Protein AF-A0A2H9LRV3-F1 (afdb_monomer)

Foldseek 3Di:
DVPVVVVVVVVVVVVVVVCVVVVVVVVVVVVVVVVVVVVVLLVLVLVQVVVVQVVLQVQLVVAPFGKDKDKGFQAPFFPWWWDWPQFWIWTAGNVRDIDIDGHPAREAEPDDQPDPDPIRIHTADPVQNHGGIFIWMWGHPNRYIYIHGQPCDADLDQDPRNRPPDHSVVDDPVRSDDDDDPDDDDDDDPDDQDDDWDPDDPPDDDQDCAQEDDPDQLPPQTDRPRPPDGRPRDCSDACARAQPDKDQAPFCAWLSNPFIFHQHNRRDTPHDDDVRSDDQADVVDDDQPQIRRPRPNDHCPPQWDKDADDPPPPPDGDPVHIDTGGDD

Mean predicted aligned error: 18.55 Å

Secondary structure (DSSP, 8-state):
-HHHHHHHHHHHHHHHHHHHHHHHHHHHHHHHHHHHHHHHHHHHHHHHHHHHHHHHHHHHHH-TT-EEEEEEEEPTTEEEEEEETTTEEEEEETTS-EEEEE-SS-EEESS-----SSS--EEPPTTTTSSEEEEEEEEE-SSSEEEEE------SSSS-SS-SSSSSTTS-TTTSS----SS-----SSSS-----SSSTT------S---SSS--TTSS--SS-SS--GGG-GGGSSS-TTT-EEE-S--SGGGTT-EEE--TTS------HHHH-TT--SS----SSS-SS-SS-SSTTTEEEEEE-SSSSS--EEEEEEEEE--

Structure (mmCIF, N/CA/C/O backbone):
data_AF-A0A2H9LRV3-F1
#
_entry.id   AF-A0A2H9LRV3-F1
#
loop_
_atom_site.group_PDB
_atom_site.id
_atom_site.type_symbol
_atom_site.label_atom_id
_atom_site.label_alt_id
_atom_site.label_comp_id
_atom_site.label_asym_id
_atom_site.label_entity_id
_atom_site.label_seq_id
_atom_site.pdbx_PDB_ins_code
_atom_site.Cartn_x
_atom_site.Cartn_y
_atom_site.Cartn_z
_atom_site.occupancy
_atom_site.B_iso_or_equiv
_atom_site.auth_seq_id
_atom_site.auth_comp_id
_atom_site.auth_asym_id
_atom_site.auth_atom_id
_atom_site.pdbx_PDB_model_num
ATOM 1 N N . MET A 1 1 ? -49.767 31.453 75.249 1.00 56.38 1 MET A N 1
ATOM 2 C CA . MET A 1 1 ? -48.715 30.978 74.320 1.00 56.38 1 MET A CA 1
ATOM 3 C C . MET A 1 1 ? -48.778 29.482 73.903 1.00 56.38 1 MET A C 1
ATOM 5 O O . MET A 1 1 ? -47.849 29.076 73.219 1.00 56.38 1 MET A O 1
ATOM 9 N N . PRO A 1 2 ? -49.825 28.655 74.162 1.00 64.75 2 PRO A N 1
ATOM 10 C CA . PRO A 1 2 ? -49.739 27.206 73.880 1.00 64.75 2 PRO A CA 1
ATOM 11 C C . PRO A 1 2 ? -50.028 26.801 72.419 1.00 64.75 2 PRO A C 1
ATOM 13 O O . PRO A 1 2 ? -49.506 25.799 71.948 1.00 64.75 2 PRO A O 1
ATOM 16 N N . LYS A 1 3 ? -50.809 27.591 71.665 1.00 72.69 3 LYS A N 1
ATOM 17 C CA . LYS A 1 3 ? -51.262 27.201 70.313 1.00 72.69 3 LYS A CA 1
ATOM 18 C C . LYS A 1 3 ? -50.135 27.091 69.275 1.00 72.69 3 LYS A C 1
ATOM 20 O O . LYS A 1 3 ? -50.221 26.273 68.371 1.00 72.69 3 LYS A O 1
ATOM 25 N N . LYS A 1 4 ? -49.070 27.893 69.409 1.00 77.56 4 LYS A N 1
ATOM 26 C CA . LYS A 1 4 ? -47.911 27.834 68.500 1.00 77.56 4 LYS A CA 1
ATOM 27 C C . LYS A 1 4 ? -47.051 26.590 68.748 1.00 77.56 4 LYS A C 1
ATOM 29 O O . LYS A 1 4 ? -46.590 25.984 67.794 1.00 77.56 4 LYS A O 1
ATOM 34 N N . ALA A 1 5 ? -46.897 26.190 70.013 1.00 80.00 5 ALA A N 1
ATOM 35 C CA . ALA A 1 5 ? -46.150 24.990 70.383 1.00 80.00 5 ALA A CA 1
ATOM 36 C C . ALA A 1 5 ? -46.858 23.705 69.922 1.00 80.00 5 ALA A C 1
ATOM 38 O O . ALA A 1 5 ? -46.201 22.791 69.434 1.00 80.00 5 ALA A O 1
ATOM 39 N N . GLN A 1 6 ? -48.193 23.661 70.009 1.00 86.62 6 GLN A N 1
ATOM 40 C CA . GLN A 1 6 ? -48.980 22.541 69.487 1.00 86.62 6 GLN A CA 1
ATOM 41 C C . GLN A 1 6 ? -48.833 22.400 67.965 1.00 86.62 6 GLN A C 1
ATOM 43 O O . GLN A 1 6 ? -48.565 21.305 67.482 1.00 86.62 6 GLN A O 1
ATOM 48 N N . ALA A 1 7 ? -48.920 23.510 67.223 1.00 85.94 7 ALA A N 1
ATOM 49 C CA . ALA A 1 7 ? -48.722 23.490 65.776 1.00 85.94 7 ALA A CA 1
ATOM 50 C C . ALA A 1 7 ? -47.316 22.984 65.402 1.00 85.94 7 ALA A C 1
ATOM 52 O O . ALA A 1 7 ? -47.184 22.116 64.547 1.00 85.94 7 ALA A O 1
ATOM 53 N N . SER A 1 8 ? -46.260 23.455 66.079 1.00 87.62 8 SER A N 1
ATOM 54 C CA . SER A 1 8 ? -44.895 22.955 65.859 1.00 87.62 8 SER A CA 1
ATOM 55 C C . SER A 1 8 ? -44.761 21.452 66.127 1.00 87.62 8 SER A C 1
ATOM 57 O O . SER A 1 8 ? -44.087 20.764 65.365 1.00 87.62 8 SER A O 1
ATOM 59 N N . ALA A 1 9 ? -45.409 20.933 67.173 1.00 88.38 9 ALA A N 1
ATOM 60 C CA . ALA A 1 9 ? -45.383 19.506 67.486 1.00 88.38 9 ALA A CA 1
ATOM 61 C C . ALA A 1 9 ? -46.094 18.664 66.412 1.00 88.38 9 ALA A C 1
ATOM 63 O O . ALA A 1 9 ? -45.555 17.644 65.990 1.00 88.38 9 ALA A O 1
ATOM 64 N N . GLU A 1 10 ? -47.250 19.114 65.916 1.00 90.12 10 GLU A N 1
ATOM 65 C CA . GLU A 1 10 ? -47.966 18.455 64.814 1.00 90.12 10 GLU A CA 1
ATOM 66 C C . GLU A 1 10 ? -47.135 18.461 63.519 1.00 90.12 10 GLU A C 1
ATOM 68 O O . GLU A 1 10 ? -47.012 17.423 62.871 1.00 90.12 10 GLU A O 1
ATOM 73 N N . TYR A 1 11 ? -46.469 19.572 63.182 1.00 92.69 11 TYR A N 1
ATOM 74 C CA . TYR A 1 11 ? -45.567 19.635 62.023 1.00 92.69 11 TYR A CA 1
ATOM 75 C C . TYR A 1 11 ? -44.361 18.694 62.149 1.00 92.69 11 TYR A C 1
ATOM 77 O O . TYR A 1 11 ? -43.987 18.056 61.164 1.00 92.69 11 TYR A O 1
ATOM 85 N N . ILE A 1 12 ? -43.756 18.566 63.335 1.00 93.88 12 ILE A N 1
ATOM 86 C CA . ILE A 1 12 ? -42.653 17.616 63.570 1.00 93.88 12 ILE A CA 1
ATOM 87 C C . ILE A 1 12 ? -43.154 16.170 63.436 1.00 93.88 12 ILE A C 1
ATOM 89 O O . ILE A 1 12 ? -42.485 15.329 62.838 1.00 93.88 12 ILE A O 1
ATOM 93 N N . LEU A 1 13 ? -44.356 15.872 63.928 1.00 94.38 13 LEU A N 1
ATOM 94 C CA . LEU A 1 13 ? -44.931 14.527 63.855 1.00 94.38 13 LEU A CA 1
ATOM 95 C C . LEU A 1 13 ? -45.284 14.145 62.407 1.00 94.38 13 LEU A C 1
ATOM 97 O O . LEU A 1 13 ? -44.946 13.055 61.953 1.00 94.38 13 LEU A O 1
ATOM 101 N N . VAL A 1 14 ? -45.864 15.068 61.638 1.00 95.00 14 VAL A N 1
ATOM 102 C CA . VAL A 1 14 ? -46.159 14.851 60.213 1.00 95.00 14 VAL A CA 1
ATOM 103 C C . VAL A 1 14 ? -44.877 14.742 59.384 1.00 95.00 14 VAL A C 1
ATOM 105 O O . VAL A 1 14 ? -44.745 13.818 58.587 1.00 95.00 14 VAL A O 1
ATOM 108 N N . SER A 1 15 ? -43.905 15.634 59.584 1.00 93.56 15 SER A N 1
ATOM 109 C CA . SER A 1 15 ? -42.631 15.577 58.848 1.00 93.56 15 SER A CA 1
ATOM 110 C C . SER A 1 15 ? -41.816 14.327 59.180 1.00 93.56 15 SER A C 1
ATOM 112 O O . SER A 1 15 ? -41.233 13.735 58.276 1.00 93.56 15 SER A O 1
ATOM 114 N N . SER A 1 16 ? -41.821 13.871 60.436 1.00 93.69 16 SER A N 1
ATOM 115 C CA . SER A 1 16 ? -41.163 12.617 60.821 1.00 93.69 16 SER A CA 1
ATOM 116 C C . SER A 1 16 ? -41.841 11.393 60.207 1.00 93.69 16 SER A C 1
ATOM 118 O O . SER A 1 16 ? -41.135 10.527 59.702 1.00 93.69 16 SER A O 1
ATOM 120 N N . LEU A 1 17 ? -43.178 11.342 60.155 1.00 95.94 17 LEU A N 1
ATOM 121 C CA . LEU A 1 17 ? -43.909 10.273 59.464 1.00 95.94 17 LEU A CA 1
ATOM 122 C C . LEU A 1 17 ? -43.589 10.249 57.962 1.00 95.94 17 LEU A C 1
ATOM 124 O O . LEU A 1 17 ? -43.358 9.182 57.398 1.00 95.94 17 LEU A O 1
ATOM 128 N N . ILE A 1 18 ? -43.524 11.423 57.329 1.00 96.62 18 ILE A N 1
ATOM 129 C CA . ILE A 1 18 ? -43.132 11.560 55.921 1.00 96.62 18 ILE A CA 1
ATOM 130 C C . ILE A 1 18 ? -41.701 11.045 55.716 1.00 96.62 18 ILE A C 1
ATOM 132 O O . ILE A 1 18 ? -41.467 10.236 54.822 1.00 96.62 18 ILE A O 1
ATOM 136 N N . LEU A 1 19 ? -40.750 11.448 56.563 1.00 95.88 19 LEU A N 1
ATOM 137 C CA . LEU A 1 19 ? -39.355 11.008 56.468 1.00 95.88 19 LEU A CA 1
ATOM 138 C C . LEU A 1 19 ? -39.216 9.486 56.654 1.00 95.88 19 LEU A C 1
ATOM 140 O O . LEU A 1 19 ? -38.434 8.848 55.951 1.00 95.88 19 LEU A O 1
ATOM 144 N N . LEU A 1 20 ? -40.010 8.904 57.559 1.00 96.44 20 LEU A N 1
ATOM 145 C CA . LEU A 1 20 ? -40.037 7.466 57.844 1.00 96.44 20 LEU A CA 1
ATOM 146 C C . LEU A 1 20 ? -40.512 6.652 56.633 1.00 96.44 20 LEU A C 1
ATOM 148 O O . LEU A 1 20 ? -40.081 5.518 56.462 1.00 96.44 20 LEU A O 1
ATOM 152 N N . ILE A 1 21 ? -41.350 7.231 55.769 1.00 96.31 21 ILE A N 1
ATOM 153 C CA . ILE A 1 21 ? -41.795 6.602 54.518 1.00 96.31 21 ILE A CA 1
ATOM 154 C C . ILE A 1 21 ? -40.794 6.862 53.385 1.00 96.31 21 ILE A C 1
ATOM 156 O O . ILE A 1 21 ? -40.479 5.942 52.627 1.00 96.31 21 ILE A O 1
ATOM 160 N N . ILE A 1 22 ? -40.275 8.090 53.278 1.00 97.00 22 ILE A N 1
ATOM 161 C CA . ILE A 1 22 ? -39.405 8.525 52.175 1.00 97.00 22 ILE A CA 1
ATOM 162 C C . ILE A 1 22 ? -38.045 7.823 52.211 1.00 97.00 22 ILE A C 1
ATOM 164 O O . ILE A 1 22 ? -37.573 7.363 51.175 1.00 97.00 22 ILE A O 1
ATOM 168 N N . LEU A 1 23 ? -37.402 7.708 53.377 1.00 96.00 23 LEU A N 1
ATOM 169 C CA . LEU A 1 23 ? -36.058 7.122 53.450 1.00 96.00 23 LEU A CA 1
ATOM 170 C C . LEU A 1 23 ? -36.029 5.647 52.990 1.00 96.00 23 LEU A C 1
ATOM 172 O O . LEU A 1 23 ? -35.193 5.321 52.144 1.00 96.00 23 LEU A O 1
ATOM 176 N N . PRO A 1 24 ? -36.946 4.762 53.438 1.00 96.44 24 PRO A N 1
ATOM 177 C CA . PRO A 1 24 ? -37.026 3.397 52.921 1.00 96.44 24 PRO A CA 1
ATOM 178 C C . PRO A 1 24 ? -37.393 3.321 51.440 1.00 96.44 24 PRO A C 1
ATOM 180 O O . PRO A 1 24 ? -36.844 2.482 50.733 1.00 96.44 24 PRO A O 1
ATOM 183 N N . THR A 1 25 ? -38.293 4.180 50.945 1.00 96.06 25 THR A N 1
ATOM 184 C CA . THR A 1 25 ? -38.648 4.166 49.514 1.00 96.06 25 THR A CA 1
ATOM 185 C C . THR A 1 25 ? -37.480 4.598 48.637 1.00 96.06 25 THR A C 1
ATOM 187 O O . THR A 1 25 ? -37.232 3.939 47.633 1.00 96.06 25 THR A O 1
ATOM 190 N N . ILE A 1 26 ? -36.716 5.623 49.031 1.00 95.88 26 ILE A N 1
ATOM 191 C CA . ILE A 1 26 ? -35.481 6.014 48.332 1.00 95.88 26 ILE A CA 1
ATOM 192 C C . ILE A 1 26 ? -34.467 4.867 48.349 1.00 95.88 26 ILE A C 1
ATOM 194 O O . ILE A 1 26 ? -33.876 4.570 47.315 1.00 95.88 26 ILE A O 1
ATOM 198 N N . TYR A 1 27 ? -34.288 4.190 49.488 1.00 95.81 27 TYR A N 1
ATOM 199 C CA . TYR A 1 27 ? -33.372 3.052 49.591 1.00 95.81 27 TYR A CA 1
ATOM 200 C C . TYR A 1 27 ? -33.777 1.886 48.675 1.00 95.81 27 TYR A C 1
ATOM 202 O O . TYR A 1 27 ? -32.943 1.361 47.938 1.00 95.81 27 TYR A O 1
ATOM 210 N N . ILE A 1 28 ? -35.060 1.505 48.683 1.00 94.94 28 ILE A N 1
ATOM 211 C CA . ILE A 1 28 ? -35.592 0.449 47.811 1.00 94.94 28 ILE A CA 1
ATOM 212 C C . ILE A 1 28 ? -35.434 0.853 46.345 1.00 94.94 28 ILE A C 1
ATOM 214 O O . ILE A 1 28 ? -34.931 0.062 45.554 1.00 94.94 28 ILE A O 1
ATOM 218 N N . PHE A 1 29 ? -35.815 2.080 45.987 1.00 94.44 29 PHE A N 1
ATOM 219 C CA . PHE A 1 29 ? -35.672 2.597 44.628 1.00 94.44 29 PHE A CA 1
ATOM 220 C C . PHE A 1 29 ? -34.214 2.558 44.159 1.00 94.44 29 PHE A C 1
ATOM 222 O O . PHE A 1 29 ? -33.938 2.055 43.075 1.00 94.44 29 PHE A O 1
ATOM 229 N N . TYR A 1 30 ? -33.277 3.005 44.997 1.00 93.81 30 TYR A N 1
ATOM 230 C CA . TYR A 1 30 ? -31.846 2.960 44.701 1.00 93.81 30 TYR A CA 1
ATOM 231 C C . TYR A 1 30 ? -31.344 1.521 44.500 1.00 93.81 30 TYR A C 1
ATOM 233 O O . TYR A 1 30 ? -30.642 1.236 43.532 1.00 93.81 30 TYR A O 1
ATOM 241 N N . SER A 1 31 ? -31.754 0.587 45.363 1.00 90.12 31 SER A N 1
ATOM 242 C CA . SER A 1 31 ? -31.381 -0.827 45.240 1.00 90.12 31 SER A CA 1
ATOM 243 C C . SER A 1 31 ? -31.942 -1.475 43.970 1.00 90.12 31 SER A C 1
ATOM 245 O O . SER A 1 31 ? -31.209 -2.186 43.283 1.00 90.12 31 SER A O 1
ATOM 247 N N . TYR A 1 32 ? -33.210 -1.217 43.638 1.00 90.12 32 TYR A N 1
ATOM 248 C CA . TYR A 1 32 ? -33.827 -1.714 42.407 1.00 90.12 32 TYR A CA 1
ATOM 249 C C . TYR A 1 32 ? -33.190 -1.098 41.161 1.00 90.12 32 TYR A C 1
ATOM 251 O O . TYR A 1 32 ? -32.930 -1.822 40.205 1.00 90.12 32 TYR A O 1
ATOM 259 N N . SER A 1 33 ? -32.895 0.205 41.180 1.00 88.94 33 SER A N 1
ATOM 260 C CA . SER A 1 33 ? -32.242 0.893 40.063 1.00 88.94 33 SER A CA 1
ATOM 261 C C . SER A 1 33 ? -30.869 0.293 39.773 1.00 88.94 33 SER A C 1
ATOM 263 O O . SER A 1 33 ? -30.587 -0.036 38.628 1.00 88.94 33 SER A O 1
ATOM 265 N N . ASN A 1 34 ? -30.040 0.084 40.800 1.00 83.81 34 ASN A N 1
ATOM 266 C CA . ASN A 1 34 ? -28.703 -0.484 40.610 1.00 83.81 34 ASN A CA 1
ATOM 267 C C . ASN A 1 34 ? -28.753 -1.929 40.107 1.00 83.81 34 ASN A C 1
ATOM 269 O O . ASN A 1 34 ? -28.003 -2.285 39.203 1.00 83.81 34 ASN A O 1
ATOM 273 N N . LYS A 1 35 ? -29.659 -2.753 40.653 1.00 84.38 35 LYS A N 1
ATOM 274 C CA . LYS A 1 35 ? -29.839 -4.132 40.184 1.00 84.38 35 LYS A CA 1
ATOM 275 C C . LYS A 1 35 ? -30.313 -4.178 38.729 1.00 84.38 35 LYS A C 1
ATOM 277 O O . LYS A 1 35 ? -29.833 -5.000 37.959 1.00 84.38 35 LYS A O 1
ATOM 282 N N . SER A 1 36 ? -31.216 -3.277 38.348 1.00 84.94 36 SER A N 1
ATOM 283 C CA . SER A 1 36 ? -31.680 -3.178 36.966 1.00 84.94 36 SER A CA 1
ATOM 284 C C . SER A 1 36 ? -30.551 -2.787 36.015 1.00 84.94 36 SER A C 1
ATOM 286 O O . SER A 1 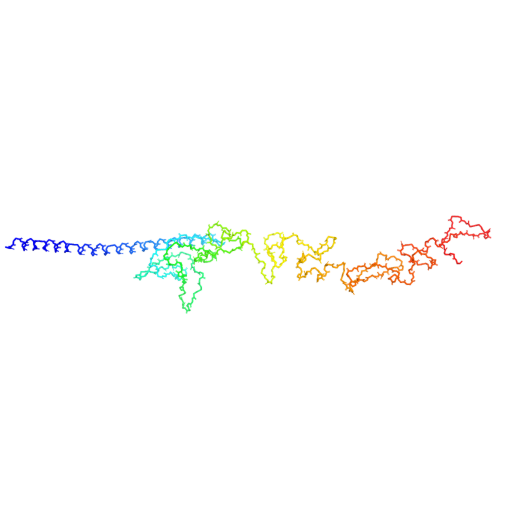36 ? -30.468 -3.351 34.929 1.00 84.94 36 SER A O 1
ATOM 288 N N . SER A 1 37 ? -29.682 -1.849 36.401 1.00 85.69 37 SER A N 1
ATOM 289 C CA . SER A 1 37 ? -28.532 -1.461 35.576 1.00 85.69 37 SER A CA 1
ATOM 290 C C . SER A 1 37 ? -27.548 -2.616 35.378 1.00 85.69 37 SER A C 1
ATOM 292 O O . SER A 1 37 ? -27.038 -2.789 34.275 1.00 85.69 37 SER A O 1
ATOM 294 N N . GLU A 1 38 ? -27.323 -3.432 36.412 1.00 87.00 38 GLU A N 1
ATOM 295 C CA . GLU A 1 38 ? -26.480 -4.630 36.328 1.00 87.00 38 GLU A CA 1
ATOM 296 C C . GLU A 1 38 ? -27.019 -5.641 35.310 1.00 87.00 38 GLU A C 1
ATOM 298 O O . GLU A 1 38 ? -26.303 -6.076 34.412 1.00 87.00 38 GLU A O 1
ATOM 303 N N . GLU A 1 39 ? -28.307 -5.976 35.413 1.00 88.38 39 GLU A N 1
ATOM 304 C CA . GLU A 1 39 ? -28.954 -6.933 34.509 1.00 88.38 39 GLU A CA 1
ATOM 305 C C . GLU A 1 39 ? -28.949 -6.431 33.054 1.00 88.38 39 GLU A C 1
ATOM 307 O O . GLU A 1 39 ? -28.722 -7.212 32.127 1.00 88.38 39 GLU A O 1
ATOM 312 N N . ILE A 1 40 ? -29.133 -5.122 32.840 1.00 88.50 40 ILE A N 1
ATOM 313 C CA . ILE A 1 40 ? -29.041 -4.503 31.510 1.00 88.50 40 ILE A CA 1
ATOM 314 C C . ILE A 1 40 ? -27.623 -4.627 30.955 1.00 88.50 40 ILE A C 1
ATOM 316 O O . ILE A 1 40 ? -27.463 -5.048 29.808 1.00 88.50 40 ILE A O 1
ATOM 320 N N . ARG A 1 41 ? -26.602 -4.311 31.759 1.00 90.69 41 ARG A N 1
ATOM 321 C CA . ARG A 1 41 ? -25.202 -4.437 31.344 1.00 90.69 41 ARG A CA 1
ATOM 322 C C . ARG A 1 41 ? -24.876 -5.875 30.959 1.00 90.69 41 ARG A C 1
ATOM 324 O O . ARG A 1 41 ? -24.345 -6.101 29.878 1.00 90.69 41 ARG A O 1
ATOM 331 N N . GLN A 1 42 ? -25.240 -6.849 31.790 1.00 92.69 42 GLN A N 1
ATOM 332 C CA . GLN A 1 42 ? -25.003 -8.262 31.484 1.00 92.69 42 GLN A CA 1
ATOM 333 C C . GLN A 1 42 ? -25.707 -8.693 30.195 1.00 92.69 42 GLN A C 1
ATOM 335 O O . GLN A 1 42 ? -25.106 -9.375 29.370 1.00 92.69 42 GLN A O 1
ATOM 340 N N . SER A 1 43 ? -26.946 -8.245 29.967 1.00 93.00 43 SER A N 1
ATOM 341 C CA . SER A 1 43 ? -27.659 -8.522 28.716 1.00 93.00 43 SER A CA 1
ATOM 342 C C . SER A 1 43 ? -26.977 -7.896 27.498 1.00 93.00 43 SER A C 1
ATOM 344 O O . SER A 1 43 ? -26.964 -8.518 26.436 1.00 93.00 43 SER A O 1
ATOM 346 N N . GLN A 1 44 ? -26.441 -6.680 27.622 1.00 94.31 44 GLN A N 1
ATOM 347 C CA . GLN A 1 44 ? -25.716 -6.003 26.545 1.00 94.31 44 GLN A CA 1
ATOM 348 C C . GLN A 1 44 ? -24.401 -6.717 26.230 1.00 94.31 44 GLN A C 1
ATOM 350 O O . GLN A 1 44 ? -24.146 -7.017 25.068 1.00 94.31 44 GLN A O 1
ATOM 355 N N . VAL A 1 45 ? -23.616 -7.061 27.254 1.00 95.19 45 VAL A N 1
ATOM 356 C CA . VAL A 1 45 ? -22.360 -7.808 27.091 1.00 95.19 45 VAL A CA 1
ATOM 357 C C . VAL A 1 45 ? -22.616 -9.183 26.484 1.00 95.19 45 VAL A C 1
ATOM 359 O O . VAL A 1 45 ? -21.938 -9.572 25.539 1.00 95.19 45 VAL A O 1
ATOM 362 N N . ASN A 1 46 ? -23.634 -9.900 26.967 1.00 95.31 46 ASN A N 1
ATOM 363 C CA . ASN A 1 46 ? -23.998 -11.201 26.416 1.00 95.31 46 ASN A CA 1
ATOM 364 C C . ASN A 1 46 ? -24.412 -11.098 24.943 1.00 95.31 46 ASN A C 1
ATOM 366 O O . ASN A 1 46 ? -24.056 -11.968 24.155 1.00 95.31 46 ASN A O 1
ATOM 370 N N . LYS A 1 47 ? -25.138 -10.038 24.561 1.00 95.69 47 LYS A N 1
ATOM 371 C CA . LYS A 1 47 ? -25.486 -9.787 23.160 1.00 95.69 47 LYS A CA 1
ATOM 372 C C . LYS A 1 47 ? -24.233 -9.559 22.313 1.00 95.69 47 LYS A C 1
ATOM 374 O O . LYS A 1 47 ? -24.035 -10.301 21.364 1.00 95.69 47 LYS A O 1
ATOM 379 N N . VAL A 1 48 ? -23.378 -8.605 22.695 1.00 95.56 48 VAL A N 1
ATOM 380 C CA . VAL A 1 48 ? -22.128 -8.298 21.972 1.00 95.56 48 VAL A CA 1
ATOM 381 C C . VAL A 1 48 ? -21.280 -9.553 21.799 1.00 95.56 48 VAL A C 1
ATOM 383 O O . VAL A 1 48 ? -20.828 -9.858 20.703 1.00 95.56 48 VAL A O 1
ATOM 386 N N . GLY A 1 49 ? -21.099 -10.320 22.869 1.00 95.81 49 GLY A N 1
ATOM 387 C CA . GLY A 1 49 ? -20.313 -11.537 22.800 1.00 95.81 49 GLY A CA 1
ATOM 388 C C . GLY A 1 49 ? -20.954 -12.651 21.962 1.00 95.81 49 GLY A C 1
ATOM 389 O O . GLY A 1 49 ? -20.227 -13.399 21.314 1.00 95.81 49 GLY A O 1
ATOM 390 N N . THR A 1 50 ? -22.288 -12.748 21.927 1.00 96.50 50 THR A N 1
ATOM 391 C CA . THR A 1 50 ? -22.991 -13.677 21.022 1.00 96.50 50 THR A CA 1
ATOM 392 C C . THR A 1 50 ? -22.785 -13.262 19.567 1.00 96.50 50 THR A C 1
ATOM 394 O O . THR A 1 50 ? -22.408 -14.102 18.758 1.00 96.50 50 THR A O 1
ATOM 397 N N . ASP A 1 51 ? -22.934 -11.971 19.259 1.00 96.88 51 ASP A N 1
ATOM 398 C CA . ASP A 1 51 ? -22.744 -11.430 17.909 1.00 96.88 51 ASP A CA 1
ATOM 399 C C . ASP A 1 51 ? -21.305 -11.694 17.402 1.00 96.88 51 ASP A C 1
ATOM 401 O O . ASP A 1 51 ? -21.117 -12.096 16.255 1.00 96.88 51 ASP A O 1
ATOM 405 N N . ILE A 1 52 ? -20.289 -11.559 18.269 1.00 95.62 52 ILE A N 1
ATOM 406 C CA . ILE A 1 52 ? -18.885 -11.885 17.943 1.00 95.62 52 ILE A CA 1
ATOM 407 C C . ILE A 1 52 ? -18.711 -13.374 17.622 1.00 95.62 52 ILE A C 1
ATOM 409 O O . ILE A 1 52 ? -18.062 -13.718 16.635 1.00 95.62 52 ILE A O 1
ATOM 413 N N . VAL A 1 53 ? -19.251 -14.268 18.458 1.00 96.69 53 VAL A N 1
ATOM 414 C CA . VAL A 1 53 ? -19.118 -15.721 18.253 1.00 96.69 53 VAL A CA 1
ATOM 415 C C . VAL A 1 53 ? -19.843 -16.158 16.982 1.00 96.69 53 VAL A C 1
ATOM 417 O O . VAL A 1 53 ? -19.273 -16.908 16.191 1.00 96.69 53 VAL A O 1
ATOM 420 N N . ASP A 1 54 ? -21.055 -15.657 16.748 1.00 96.81 54 ASP A N 1
ATOM 421 C CA . ASP A 1 54 ? -21.836 -15.974 15.552 1.00 96.81 54 ASP A CA 1
ATOM 422 C C . ASP A 1 54 ? -21.115 -15.509 14.277 1.00 96.81 54 ASP A C 1
ATOM 424 O O . ASP A 1 54 ? -21.012 -16.269 13.309 1.00 96.81 54 ASP A O 1
ATOM 428 N N . ALA A 1 55 ? -20.546 -14.299 14.288 1.00 95.88 55 ALA A N 1
ATOM 429 C CA . ALA A 1 55 ? -19.760 -13.782 13.172 1.00 95.88 55 ALA A CA 1
ATOM 430 C C . ALA A 1 55 ? -18.467 -14.588 12.951 1.00 95.88 55 ALA A C 1
ATOM 432 O O . ALA A 1 55 ? -18.141 -14.916 11.810 1.00 95.88 55 ALA A O 1
ATOM 433 N N . ALA A 1 56 ? -17.765 -14.987 14.017 1.00 95.69 56 ALA A N 1
ATOM 434 C CA . ALA A 1 56 ? -16.585 -15.847 13.915 1.00 95.69 56 ALA A CA 1
ATOM 435 C C . ALA A 1 56 ? -16.914 -17.198 13.274 1.00 95.69 56 ALA A C 1
ATOM 437 O O . ALA A 1 56 ? -16.225 -17.644 12.357 1.00 95.69 56 ALA A O 1
ATOM 438 N N . GLU A 1 57 ? -17.998 -17.839 13.699 1.00 96.00 57 GLU A N 1
ATOM 439 C CA . GLU A 1 57 ? -18.444 -19.094 13.101 1.00 96.00 57 GLU A CA 1
ATOM 440 C C . GLU A 1 57 ? -18.844 -18.914 11.635 1.00 96.00 57 GLU A C 1
ATOM 442 O O . GLU A 1 57 ? -18.477 -19.737 10.796 1.00 96.00 57 GLU A O 1
ATOM 447 N N . GLN A 1 58 ? -19.551 -17.835 11.301 1.00 95.88 58 GLN A N 1
ATOM 448 C CA . GLN A 1 58 ? -19.929 -17.534 9.923 1.00 95.88 58 GLN A CA 1
ATOM 449 C C . GLN A 1 58 ? -18.698 -17.366 9.023 1.00 95.88 58 GLN A C 1
ATOM 451 O O . GLN A 1 58 ? -18.610 -18.028 7.988 1.00 95.88 58 GLN A O 1
ATOM 456 N N . VAL A 1 59 ? -17.741 -16.527 9.425 1.00 94.69 59 VAL A N 1
ATOM 457 C CA . VAL A 1 59 ? -16.508 -16.268 8.666 1.00 94.69 59 VAL A CA 1
ATOM 458 C C . VAL A 1 59 ? -15.652 -17.526 8.526 1.00 94.69 59 VAL A C 1
ATOM 460 O O . VAL A 1 59 ? -15.112 -17.781 7.450 1.00 94.69 59 VAL A O 1
ATOM 463 N N . TYR A 1 60 ? -15.602 -18.375 9.555 1.00 95.75 60 TYR A N 1
ATOM 464 C CA . TYR A 1 60 ? -14.932 -19.673 9.475 1.00 95.75 60 TYR A CA 1
ATOM 465 C C . TYR A 1 60 ? -15.498 -20.551 8.351 1.00 95.75 60 TYR A C 1
ATOM 467 O O . TYR A 1 60 ? -14.741 -21.077 7.535 1.00 95.75 60 TYR A O 1
ATOM 475 N N . TYR A 1 61 ? -16.827 -20.692 8.270 1.00 95.25 61 TYR A N 1
ATOM 476 C CA . TYR A 1 61 ? -17.468 -21.540 7.257 1.00 95.25 61 TYR A CA 1
ATOM 477 C C . TYR A 1 61 ? -17.408 -20.969 5.836 1.00 95.25 61 TYR A C 1
ATOM 479 O O . TYR A 1 61 ? -17.556 -21.736 4.883 1.00 95.25 61 TYR A O 1
ATOM 487 N N . LEU A 1 62 ? -17.187 -19.661 5.677 1.00 94.69 62 LEU A N 1
ATOM 488 C CA . LEU A 1 62 ? -16.910 -19.060 4.369 1.00 94.69 62 LEU A CA 1
ATOM 489 C C . LEU A 1 62 ? -15.513 -19.445 3.839 1.00 94.69 62 LEU A C 1
ATOM 491 O O . LEU A 1 62 ? -15.319 -19.484 2.625 1.00 94.69 62 LEU A O 1
ATOM 495 N N . GLY A 1 63 ? -14.581 -19.814 4.727 1.00 89.69 63 GLY A N 1
ATOM 496 C CA . GLY A 1 63 ? -13.227 -20.264 4.387 1.00 89.69 63 GLY A CA 1
ATOM 497 C C . GLY A 1 63 ? -12.238 -19.119 4.148 1.00 89.69 63 GLY A C 1
ATOM 498 O O . GLY A 1 63 ? -12.628 -17.965 4.013 1.00 89.69 63 GLY A O 1
ATOM 499 N N . GLU A 1 64 ? -10.940 -19.417 4.116 1.00 89.62 64 GLU A N 1
ATOM 500 C CA . GLU A 1 64 ? -9.898 -18.426 3.798 1.00 89.62 64 GLU A CA 1
ATOM 501 C C . GLU A 1 64 ? -10.052 -17.934 2.341 1.00 89.62 64 GLU A C 1
ATOM 503 O O . GLU A 1 64 ? -10.272 -18.772 1.457 1.00 89.62 64 GLU A O 1
ATOM 508 N N . PRO A 1 65 ? -9.957 -16.617 2.050 1.00 81.38 65 PRO A N 1
ATOM 509 C CA . PRO A 1 65 ? -9.498 -15.497 2.892 1.00 81.38 65 PRO A CA 1
ATOM 510 C C . PRO A 1 65 ? -10.633 -14.648 3.506 1.00 81.38 65 PRO A C 1
ATOM 512 O O . PRO A 1 65 ? -10.538 -13.425 3.567 1.00 81.38 65 PRO A O 1
ATOM 515 N N . SER A 1 66 ? -11.750 -15.259 3.908 1.00 88.88 66 SER A N 1
ATOM 516 C CA . SER A 1 66 ? -12.923 -14.501 4.366 1.00 88.88 66 SER A CA 1
ATOM 517 C C . SER A 1 66 ? -12.642 -13.689 5.629 1.00 88.88 66 SER A C 1
ATOM 519 O O . SER A 1 66 ? -12.062 -14.190 6.596 1.00 88.88 66 SER A O 1
ATOM 521 N N . LYS A 1 67 ? -13.140 -12.454 5.639 1.00 89.38 67 LYS A N 1
ATOM 522 C CA . LYS A 1 67 ? -13.052 -11.501 6.745 1.00 89.38 67 LYS A CA 1
ATOM 523 C C . LYS A 1 67 ? -14.356 -10.706 6.848 1.00 89.38 67 LYS A C 1
ATOM 525 O O . LYS A 1 67 ? -15.056 -10.550 5.852 1.00 89.38 67 LYS A O 1
ATOM 530 N N . THR A 1 68 ? -14.695 -10.243 8.047 1.00 90.06 68 THR A N 1
ATOM 531 C CA . THR A 1 68 ? -15.802 -9.308 8.294 1.00 90.06 68 THR A CA 1
ATOM 532 C C . THR A 1 68 ? -15.463 -8.369 9.447 1.00 90.06 68 THR A C 1
ATOM 534 O O . THR A 1 68 ? -14.657 -8.714 10.318 1.00 90.06 68 THR A O 1
ATOM 537 N N . THR A 1 69 ? -16.148 -7.230 9.490 1.00 89.38 69 THR A N 1
ATOM 538 C CA . THR A 1 69 ? -16.145 -6.301 10.625 1.00 89.38 69 THR A CA 1
ATOM 539 C C . THR A 1 69 ? -17.501 -6.337 11.329 1.00 89.38 69 THR A C 1
ATOM 541 O O . THR A 1 69 ? -18.5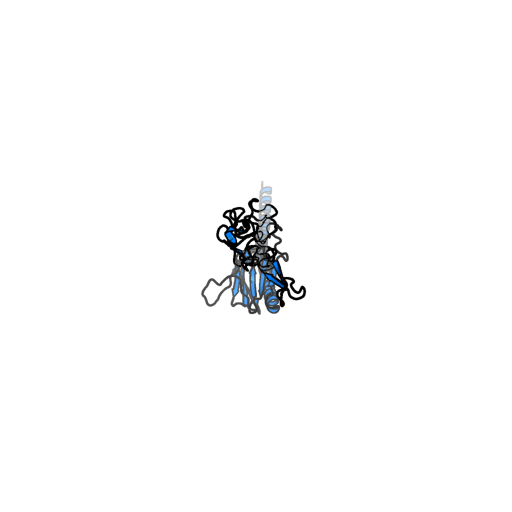38 -6.546 10.695 1.00 89.38 69 THR A O 1
ATOM 544 N N . LEU A 1 70 ? -17.491 -6.219 12.657 1.00 90.75 70 LEU A N 1
ATOM 545 C CA . LEU A 1 70 ? -18.677 -6.158 13.505 1.00 90.75 70 LEU A CA 1
ATOM 546 C C . LEU A 1 70 ? -18.669 -4.873 14.334 1.00 90.75 70 LEU A C 1
ATOM 548 O O . LEU A 1 70 ? -17.786 -4.666 15.170 1.00 90.75 70 LEU A O 1
ATOM 552 N N . ASP A 1 71 ? -19.731 -4.090 14.176 1.00 90.62 71 ASP A N 1
ATOM 553 C CA . ASP A 1 71 ? -19.967 -2.883 14.958 1.00 90.62 71 ASP A CA 1
ATOM 554 C C . ASP A 1 71 ? -20.702 -3.227 16.251 1.00 90.62 71 ASP A C 1
ATOM 556 O O . ASP A 1 71 ? -21.853 -3.680 16.248 1.00 90.62 71 ASP A O 1
ATOM 560 N N . ALA A 1 72 ? -20.056 -2.977 17.385 1.00 90.94 72 ALA A N 1
ATOM 561 C CA . ALA A 1 72 ? -20.622 -3.256 18.695 1.00 90.94 72 ALA A CA 1
ATOM 562 C C . ALA A 1 72 ? -20.489 -2.055 19.631 1.00 90.94 72 ALA A C 1
ATOM 564 O O . ALA A 1 72 ? -19.423 -1.464 19.787 1.00 90.94 72 ALA A O 1
ATOM 565 N N . ILE A 1 73 ? -21.580 -1.710 20.320 1.00 91.94 73 ILE A N 1
ATOM 566 C CA . ILE A 1 73 ? -21.533 -0.734 21.412 1.00 91.94 73 ILE A CA 1
ATOM 567 C C . ILE A 1 73 ? -21.145 -1.481 22.685 1.00 91.94 73 ILE A C 1
ATOM 569 O O . ILE A 1 73 ? -21.967 -2.178 23.284 1.00 91.94 73 ILE A O 1
ATOM 573 N N . MET A 1 74 ? -19.894 -1.317 23.103 1.00 93.56 74 MET A N 1
ATOM 574 C CA . MET A 1 74 ? -19.378 -1.875 24.343 1.00 93.56 74 MET A CA 1
ATOM 575 C C . MET A 1 74 ? -19.965 -1.099 25.536 1.00 93.56 74 MET A C 1
ATOM 577 O O . MET A 1 74 ? -19.803 0.129 25.608 1.00 93.56 74 MET A O 1
ATOM 581 N N . PRO A 1 75 ? -20.669 -1.766 26.467 1.00 92.56 75 PRO A N 1
ATOM 582 C CA . PRO A 1 75 ? -21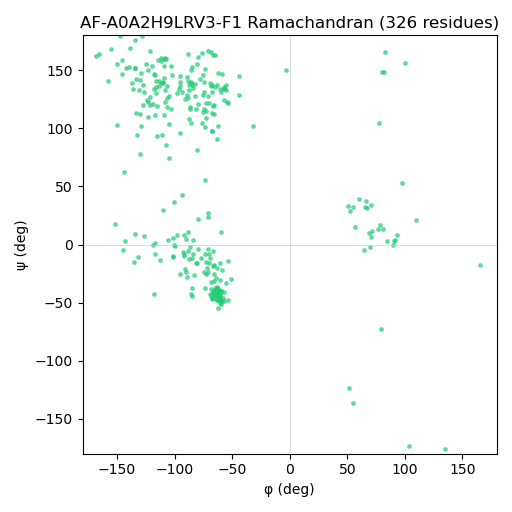.205 -1.108 27.651 1.00 92.56 75 PRO A CA 1
ATOM 583 C C . PRO A 1 75 ? -20.088 -0.728 28.630 1.00 92.56 75 PRO A C 1
ATOM 585 O O . PRO A 1 75 ? -18.944 -1.170 28.518 1.00 92.56 75 PRO A O 1
ATOM 588 N N . ASP A 1 76 ? -20.415 0.111 29.611 1.00 91.31 76 ASP A N 1
ATOM 589 C CA . ASP A 1 76 ? -19.508 0.363 30.725 1.00 91.31 76 ASP A CA 1
ATOM 590 C C . ASP A 1 76 ? -19.345 -0.893 31.590 1.00 91.31 76 ASP A C 1
ATOM 592 O O . ASP A 1 76 ? -20.132 -1.829 31.521 1.00 91.31 76 ASP A O 1
ATOM 596 N N . GLY A 1 77 ? -18.308 -0.932 32.425 1.00 89.94 77 GLY A N 1
ATOM 597 C CA . GLY A 1 77 ? -18.159 -1.996 33.418 1.00 89.94 77 GLY A CA 1
ATOM 598 C C . GLY A 1 77 ? -17.501 -3.292 32.934 1.00 89.94 77 GLY A C 1
ATOM 599 O O . GLY A 1 77 ? -17.391 -4.206 33.747 1.00 89.94 77 GLY A O 1
ATOM 600 N N . VAL A 1 78 ? -17.043 -3.377 31.680 1.00 93.69 78 VAL A N 1
ATOM 601 C CA . VAL A 1 78 ? -16.186 -4.479 31.206 1.00 93.69 78 VAL A CA 1
ATOM 602 C C . VAL A 1 78 ? -14.741 -4.228 31.658 1.00 93.69 78 VAL A C 1
ATOM 604 O O . VAL A 1 78 ? -14.148 -3.196 31.346 1.00 93.69 78 VAL A O 1
ATOM 607 N N . GLU A 1 79 ? -14.185 -5.158 32.430 1.00 91.44 79 GLU A N 1
ATOM 608 C CA . GLU A 1 79 ? -12.830 -5.089 32.989 1.00 91.44 79 GLU A CA 1
ATOM 609 C C . GLU A 1 79 ? -11.779 -5.595 31.996 1.00 91.44 79 GLU A C 1
ATOM 611 O O . GLU A 1 79 ? -10.717 -4.986 31.848 1.00 91.44 79 GLU A O 1
ATOM 616 N N . LYS A 1 80 ? -12.070 -6.727 31.346 1.00 90.25 80 LYS A N 1
ATOM 617 C CA . LYS A 1 80 ? -11.226 -7.383 30.340 1.00 90.25 80 LYS A CA 1
ATOM 618 C C . LYS A 1 80 ? -12.023 -8.432 29.562 1.00 90.25 80 LYS A C 1
ATOM 620 O O . LYS A 1 80 ? -13.085 -8.876 30.005 1.00 90.25 80 LYS A O 1
ATOM 625 N N . ILE A 1 81 ? -11.477 -8.847 28.425 1.00 91.19 81 ILE A N 1
ATOM 626 C CA . ILE A 1 81 ? -12.000 -9.932 27.590 1.00 91.19 81 ILE A CA 1
ATOM 627 C C . ILE A 1 81 ? -10.848 -10.908 27.344 1.00 91.19 81 ILE A C 1
ATOM 629 O O . ILE A 1 81 ? -9.722 -10.473 27.091 1.00 91.19 81 ILE A O 1
ATOM 633 N N . GLU A 1 82 ? -11.123 -12.206 27.427 1.00 89.62 82 GLU A N 1
ATOM 634 C CA . GLU A 1 82 ? -10.142 -13.269 27.189 1.00 89.62 82 GLU A CA 1
ATOM 635 C C . GLU A 1 82 ? -10.736 -14.366 26.301 1.00 89.62 82 GLU A C 1
ATOM 637 O O . GLU A 1 82 ? -11.941 -14.609 26.339 1.00 89.62 82 GLU A O 1
ATOM 642 N N . ILE A 1 83 ? -9.893 -15.069 25.540 1.00 89.94 83 ILE A N 1
ATOM 643 C CA . ILE A 1 83 ? -10.265 -16.351 24.921 1.00 89.94 83 ILE A CA 1
ATOM 644 C C . ILE A 1 83 ? -9.564 -17.483 25.664 1.00 89.94 83 ILE A C 1
ATOM 646 O O . ILE A 1 83 ? -8.340 -17.485 25.814 1.00 89.94 83 ILE A O 1
ATOM 650 N N . TRP A 1 84 ? -10.344 -18.457 26.118 1.00 87.38 84 TRP A N 1
ATOM 651 C CA . TRP A 1 84 ? -9.893 -19.649 26.821 1.00 87.38 84 TRP A CA 1
ATOM 652 C C . TRP A 1 84 ? -9.988 -20.872 25.907 1.00 87.38 84 TRP A C 1
ATOM 654 O O . TRP A 1 84 ? -10.982 -21.075 25.207 1.00 87.38 84 TRP A O 1
ATOM 664 N N . GLN A 1 85 ? -8.946 -21.711 25.926 1.00 85.38 85 GLN A N 1
ATOM 665 C CA . GLN A 1 85 ? -8.900 -22.998 25.207 1.00 85.38 85 GLN A CA 1
ATOM 666 C C . GLN A 1 85 ? -9.246 -22.902 23.708 1.00 85.38 85 GLN A C 1
ATOM 668 O O . GLN A 1 85 ? -9.767 -23.853 23.131 1.00 85.38 85 GLN A O 1
ATOM 673 N N . ASN A 1 86 ? -8.982 -21.750 23.087 1.00 87.44 86 ASN A N 1
ATOM 674 C CA . ASN A 1 86 ? -9.298 -21.437 21.690 1.00 87.44 86 ASN A CA 1
ATOM 675 C C . ASN A 1 86 ? -10.786 -21.579 21.324 1.00 87.44 86 ASN A C 1
ATOM 677 O O . ASN A 1 86 ? -11.106 -21.672 20.145 1.00 87.44 86 ASN A O 1
ATOM 681 N N . GLN A 1 87 ? -11.707 -21.658 22.288 1.00 90.38 87 GLN A N 1
ATOM 682 C CA . GLN A 1 87 ? -13.122 -21.950 22.012 1.00 90.38 87 GLN A CA 1
ATOM 683 C C . GLN A 1 87 ? -14.098 -21.218 22.931 1.00 90.38 87 GLN A C 1
ATOM 685 O O . GLN A 1 87 ? -15.304 -21.331 22.736 1.00 90.38 87 GLN A O 1
ATOM 690 N N . GLU A 1 88 ? -13.629 -20.486 23.936 1.00 92.62 88 GLU A N 1
ATOM 691 C CA . GLU A 1 88 ? -14.505 -19.817 24.894 1.00 92.62 88 GLU A CA 1
ATOM 692 C C . GLU A 1 88 ? -14.108 -18.348 25.036 1.00 92.62 88 GLU A C 1
ATOM 694 O O . GLU A 1 88 ? -13.027 -18.041 25.524 1.00 92.62 88 GLU A O 1
ATOM 699 N N . LEU A 1 89 ? -14.974 -17.443 24.584 1.00 93.69 89 LEU A N 1
ATOM 700 C CA . LEU A 1 89 ? -14.829 -16.000 24.740 1.00 93.69 89 LEU A CA 1
ATOM 701 C C . LEU A 1 89 ? -15.429 -15.591 26.088 1.00 93.69 89 LEU A C 1
ATOM 703 O O . LEU A 1 89 ? -16.620 -15.789 26.321 1.00 93.69 89 LEU A O 1
ATOM 707 N N . VAL A 1 90 ? -14.621 -15.031 26.981 1.00 93.50 90 VAL A N 1
ATOM 708 C CA . VAL A 1 90 ? -15.024 -14.703 28.352 1.00 93.50 90 VAL A CA 1
ATOM 709 C C . VAL A 1 90 ? -14.914 -13.206 28.589 1.00 93.50 90 VAL A C 1
ATOM 711 O O . VAL A 1 90 ? -13.830 -12.628 28.509 1.00 93.50 90 VAL A O 1
ATOM 714 N N . PHE A 1 91 ? -16.037 -12.584 28.943 1.00 95.00 91 PHE A N 1
ATOM 715 C CA . PHE A 1 91 ? -16.072 -11.202 29.417 1.00 95.00 91 PHE A CA 1
ATOM 716 C C . PHE A 1 91 ? -16.005 -11.173 30.941 1.00 95.00 91 PHE A C 1
ATOM 718 O O . PHE A 1 91 ? -16.782 -11.857 31.611 1.00 95.00 91 PHE A O 1
ATOM 725 N N . PHE A 1 92 ? -15.117 -10.344 31.483 1.00 93.12 92 PHE A N 1
ATOM 726 C CA . PHE A 1 92 ? -15.009 -10.071 32.912 1.00 93.12 92 PHE A CA 1
ATOM 727 C C . PHE A 1 92 ? -15.587 -8.696 33.191 1.00 93.12 92 PHE A C 1
ATOM 729 O O . PHE A 1 92 ? -15.204 -7.719 32.547 1.00 93.12 92 PHE A O 1
ATOM 736 N N . LEU A 1 93 ? -16.506 -8.617 34.144 1.00 93.94 93 LEU A N 1
ATOM 737 C CA . LEU A 1 93 ? -17.120 -7.367 34.567 1.00 93.94 93 LEU A CA 1
ATOM 738 C C . LEU A 1 93 ? -16.520 -6.893 35.893 1.00 93.94 93 LEU A C 1
ATOM 740 O O . LEU A 1 93 ? -16.098 -7.697 36.721 1.00 93.94 93 LEU A O 1
ATOM 744 N N . ASN A 1 94 ? -16.547 -5.580 36.125 1.00 91.06 94 ASN A N 1
ATOM 745 C CA . ASN A 1 94 ? -15.994 -4.940 37.327 1.00 91.06 94 ASN A CA 1
ATOM 746 C C . ASN A 1 94 ? -16.646 -5.403 38.648 1.00 91.06 94 ASN A C 1
ATOM 748 O O . ASN A 1 94 ? -16.120 -5.129 39.727 1.00 91.06 94 ASN A O 1
ATOM 752 N N . ASP A 1 95 ? -17.811 -6.052 38.591 1.00 88.12 95 ASP A N 1
ATOM 753 C CA . ASP A 1 95 ? -18.502 -6.642 39.742 1.00 88.12 95 ASP A CA 1
ATOM 754 C C . ASP A 1 95 ? -18.032 -8.080 40.058 1.00 88.12 95 ASP A C 1
ATOM 756 O O . ASP A 1 95 ? -18.483 -8.677 41.037 1.00 88.12 95 ASP A O 1
ATOM 760 N N . GLY A 1 96 ? -17.115 -8.628 39.251 1.00 89.06 96 GLY A N 1
ATOM 761 C CA . GLY A 1 96 ? -16.606 -9.996 39.334 1.00 89.06 96 GLY A CA 1
ATOM 762 C C . GLY A 1 96 ? -17.405 -11.022 38.524 1.00 89.06 96 GLY A C 1
ATOM 763 O O . GLY A 1 96 ? -17.045 -12.203 38.532 1.00 89.06 96 GLY A O 1
ATOM 764 N N . THR A 1 97 ? -18.469 -10.610 37.829 1.00 92.06 97 THR A N 1
ATOM 765 C CA . THR A 1 97 ? -19.254 -11.492 36.959 1.00 92.06 97 THR A CA 1
ATOM 766 C C . THR A 1 97 ? -18.439 -11.900 35.729 1.00 92.06 97 THR A C 1
ATOM 768 O O . THR A 1 97 ? -17.734 -11.087 35.131 1.00 92.06 97 THR A O 1
ATOM 771 N N . GLN A 1 98 ? -18.553 -13.173 35.339 1.00 94.56 98 GLN A N 1
ATOM 772 C CA . GLN A 1 98 ? -17.940 -13.730 34.131 1.00 94.56 98 GLN A CA 1
ATOM 773 C C . GLN A 1 98 ? -19.035 -14.195 33.174 1.00 94.56 98 GLN A C 1
ATOM 775 O O . GLN A 1 98 ? -19.938 -14.927 33.585 1.00 94.56 98 GLN A O 1
ATOM 780 N N . ILE A 1 99 ? -18.947 -13.785 31.911 1.00 94.62 99 ILE A N 1
ATOM 781 C CA . ILE A 1 99 ? -19.882 -14.177 30.850 1.00 94.62 99 ILE A CA 1
ATOM 782 C C . ILE A 1 99 ? -19.099 -15.003 29.821 1.00 94.62 99 ILE A C 1
ATOM 784 O O . ILE A 1 99 ? -18.456 -14.417 28.948 1.00 94.62 99 ILE A O 1
ATOM 788 N N . PRO A 1 100 ? -19.089 -16.344 29.953 1.00 95.00 100 PRO A N 1
ATOM 789 C CA . PRO A 1 100 ? -18.449 -17.234 28.996 1.00 95.00 100 PRO A CA 1
ATOM 790 C C . PRO A 1 100 ? -19.376 -17.539 27.816 1.00 95.00 100 PRO A C 1
ATOM 792 O O . PRO A 1 100 ? -20.548 -17.880 27.990 1.00 95.00 100 PRO A O 1
ATOM 795 N N . LEU A 1 101 ? -18.830 -17.462 26.609 1.00 96.38 101 LEU A N 1
ATOM 796 C CA . LEU A 1 101 ? -19.516 -17.727 25.351 1.00 96.38 101 LEU A CA 1
ATOM 797 C C . LEU A 1 101 ? -18.714 -18.747 24.557 1.00 96.38 101 LEU A C 1
ATOM 799 O O . LEU A 1 101 ? -17.551 -18.529 24.221 1.00 96.38 101 LEU A O 1
ATOM 803 N N . LYS A 1 102 ? -19.340 -19.883 24.268 1.00 95.94 102 LYS A N 1
ATOM 804 C CA . LYS A 1 102 ? -18.676 -20.999 23.605 1.00 95.94 102 LYS A CA 1
ATOM 805 C C . LYS A 1 102 ? -18.821 -20.903 22.089 1.00 95.94 102 LYS A C 1
ATOM 807 O O . LYS A 1 102 ? -19.937 -20.910 21.584 1.00 95.94 102 LYS A O 1
ATOM 812 N N . SER A 1 103 ? -17.691 -20.924 21.399 1.00 95.25 103 SER A N 1
ATOM 813 C CA . SER A 1 103 ? -17.571 -21.058 19.951 1.00 95.25 103 SER A CA 1
ATOM 814 C C . SER A 1 103 ? -17.483 -22.530 19.535 1.00 95.25 103 SER A C 1
ATOM 816 O O . SER A 1 103 ? -16.885 -23.365 20.224 1.00 95.25 103 SER A O 1
ATOM 818 N N . ARG A 1 104 ? -18.077 -22.870 18.387 1.00 94.19 104 ARG A N 1
ATOM 819 C CA . ARG A 1 104 ? -17.931 -24.176 17.717 1.00 94.19 104 ARG A CA 1
ATOM 820 C C . ARG A 1 104 ? -16.646 -24.284 16.900 1.00 94.19 104 ARG A C 1
ATOM 822 O O . ARG A 1 104 ? -16.267 -25.394 16.532 1.00 94.19 104 ARG A O 1
ATOM 829 N N . VAL A 1 105 ? -16.007 -23.154 16.612 1.00 94.25 105 VAL A N 1
ATOM 830 C CA . VAL A 1 105 ? -14.782 -23.053 15.813 1.00 94.25 105 VAL A CA 1
ATOM 831 C C . VAL A 1 105 ? -13.628 -22.562 16.678 1.00 94.25 105 VAL A C 1
ATOM 833 O O . VAL A 1 105 ? -13.844 -21.950 17.728 1.00 94.25 105 VAL A O 1
ATOM 836 N N . ASN A 1 106 ? -12.398 -22.831 16.243 1.00 92.25 106 ASN A N 1
ATOM 837 C CA . ASN A 1 106 ? -11.225 -22.336 16.950 1.00 92.25 106 ASN A CA 1
ATOM 838 C C . ASN A 1 106 ? -11.120 -20.817 16.765 1.00 92.25 106 ASN A C 1
ATOM 840 O O . ASN A 1 106 ? -11.035 -20.344 15.635 1.00 92.25 106 ASN A O 1
ATOM 844 N N . ILE A 1 107 ? -11.114 -20.073 17.865 1.00 92.12 107 ILE A N 1
ATOM 845 C CA . ILE A 1 107 ? -10.982 -18.615 17.914 1.00 92.12 107 ILE A CA 1
ATOM 846 C C . ILE A 1 107 ? -9.699 -18.222 18.651 1.00 92.12 107 ILE A C 1
ATOM 848 O O . ILE A 1 107 ? -9.284 -18.888 19.600 1.00 92.12 107 ILE A O 1
ATOM 852 N N . THR A 1 108 ? -9.070 -17.135 18.217 1.00 90.06 108 THR A N 1
ATOM 853 C CA . THR A 1 108 ? -7.862 -16.553 18.821 1.00 90.06 108 THR A CA 1
ATOM 854 C C . THR A 1 108 ? -7.861 -15.026 18.661 1.00 90.06 108 THR A C 1
ATOM 856 O O . THR A 1 108 ? -8.790 -14.472 18.077 1.00 90.06 108 THR A O 1
ATOM 859 N N . THR A 1 109 ? -6.842 -14.328 19.172 1.00 86.12 109 THR A N 1
ATOM 860 C CA . THR A 1 109 ? -6.655 -12.877 18.972 1.00 86.12 109 THR A CA 1
ATOM 861 C C . THR A 1 109 ? -5.314 -12.540 18.309 1.00 86.12 109 THR A C 1
ATOM 863 O O . THR A 1 109 ? -4.418 -13.378 18.246 1.00 86.12 109 THR A O 1
ATOM 866 N N . ASN A 1 110 ? -5.180 -11.295 17.837 1.00 71.69 110 ASN A N 1
ATOM 867 C CA . ASN A 1 110 ? -3.976 -10.730 17.206 1.00 71.69 110 ASN A CA 1
ATOM 868 C C . ASN A 1 110 ? -2.803 -10.502 18.185 1.00 71.69 110 ASN A C 1
ATOM 870 O O . ASN A 1 110 ? -1.710 -10.139 17.759 1.00 71.69 110 ASN A O 1
ATOM 874 N N . GLN A 1 111 ? -3.012 -10.657 19.496 1.00 68.00 111 GLN A N 1
ATOM 875 C CA . GLN A 1 111 ? -1.944 -10.564 20.495 1.00 68.00 111 GLN A CA 1
ATOM 876 C C . GLN A 1 111 ? -1.370 -11.933 20.856 1.00 68.00 111 GLN A C 1
ATOM 878 O O . GLN A 1 111 ? -2.104 -12.884 21.127 1.00 68.00 111 GLN A O 1
ATOM 883 N N . GLU A 1 112 ? -0.039 -11.999 20.939 1.00 54.47 112 GLU A N 1
ATOM 884 C CA . GLU A 1 112 ? 0.671 -13.171 21.445 1.00 54.47 112 GLU A CA 1
ATOM 885 C C . GLU A 1 112 ? 0.411 -13.374 22.944 1.00 54.47 112 GLU A C 1
ATOM 887 O O . GLU A 1 112 ? 0.439 -12.434 23.744 1.00 54.47 112 GLU A O 1
ATOM 892 N N . CYS A 1 113 ? 0.187 -14.627 23.342 1.00 56.72 113 CYS A N 1
ATOM 893 C CA . CYS A 1 113 ? 0.070 -14.991 24.747 1.00 56.72 113 CYS A CA 1
ATOM 894 C C . CYS A 1 113 ? 1.401 -14.779 25.472 1.00 56.72 113 CYS A C 1
ATOM 896 O O . CYS A 1 113 ? 2.373 -15.500 25.262 1.00 56.72 113 CYS A O 1
ATOM 898 N N . THR A 1 114 ? 1.425 -13.802 26.373 1.00 50.25 114 THR A N 1
ATOM 899 C CA . THR A 1 114 ? 2.616 -13.404 27.132 1.00 50.25 114 THR A CA 1
ATOM 900 C C . THR A 1 114 ? 2.932 -14.310 28.327 1.00 50.25 114 THR A C 1
ATOM 902 O O . THR A 1 114 ? 3.976 -14.135 28.956 1.00 50.25 114 THR A O 1
ATOM 905 N N . GLU A 1 115 ? 2.093 -15.304 28.639 1.00 51.50 115 GLU A N 1
ATOM 906 C CA . GLU A 1 115 ? 2.288 -16.187 29.794 1.00 51.50 115 GLU A CA 1
ATOM 907 C C . GLU A 1 115 ? 2.534 -17.650 29.392 1.00 51.50 115 GLU A C 1
ATOM 909 O O . GLU A 1 115 ? 1.685 -18.321 28.810 1.00 51.50 115 GLU A O 1
ATOM 914 N N . GLN A 1 116 ? 3.710 -18.168 29.770 1.00 45.25 116 GLN A N 1
ATOM 915 C CA . GLN A 1 116 ? 4.147 -19.561 29.602 1.00 45.25 116 GLN A CA 1
ATOM 916 C C . GLN A 1 116 ? 3.447 -20.521 30.584 1.00 45.25 116 GLN A C 1
ATOM 918 O O . GLN A 1 116 ? 4.097 -21.244 31.342 1.00 45.25 116 GLN A O 1
ATOM 923 N N . THR A 1 117 ? 2.119 -20.546 30.601 1.00 44.00 117 THR A N 1
ATOM 924 C CA . THR A 1 117 ? 1.366 -21.629 31.247 1.00 44.00 117 THR A CA 1
ATOM 925 C C . THR A 1 117 ? 0.498 -22.337 30.211 1.00 44.00 117 THR A C 1
ATOM 927 O O . THR A 1 117 ? 0.120 -21.747 29.204 1.00 44.00 117 THR A O 1
ATOM 930 N N . GLU A 1 118 ? 0.173 -23.615 30.440 1.00 42.75 118 GLU A N 1
ATOM 931 C CA . GLU A 1 118 ? -0.654 -24.481 29.567 1.00 42.75 118 GLU A CA 1
ATOM 932 C C . GLU A 1 118 ? -2.097 -23.960 29.323 1.00 42.75 118 GLU A C 1
ATOM 934 O O . GLU A 1 118 ? -2.951 -24.674 28.800 1.00 42.75 118 GLU A O 1
ATOM 939 N N . ARG A 1 119 ? -2.388 -22.714 29.713 1.00 46.31 119 ARG A N 1
ATOM 940 C CA . ARG A 1 119 ? -3.620 -21.963 29.482 1.00 46.31 119 ARG A CA 1
ATOM 941 C C . ARG A 1 119 ? -3.258 -20.588 28.927 1.00 46.31 119 ARG A C 1
ATOM 943 O O . ARG A 1 119 ? -3.249 -19.594 29.641 1.00 46.31 119 ARG A O 1
ATOM 950 N N . CYS A 1 120 ? -2.937 -20.544 27.645 1.00 49.22 120 CYS A N 1
ATOM 951 C CA . CYS A 1 120 ? -2.809 -19.295 26.909 1.00 49.22 120 CYS A CA 1
ATOM 952 C C . CYS A 1 120 ? -4.174 -18.583 26.900 1.00 49.22 120 CYS A C 1
ATOM 954 O O . CYS A 1 120 ? -5.093 -19.010 26.205 1.00 49.22 120 CYS A O 1
ATOM 956 N N . HIS A 1 121 ? -4.335 -17.563 27.749 1.00 59.22 121 HIS A N 1
ATOM 957 C CA . HIS A 1 121 ? -5.476 -16.654 27.704 1.00 59.22 121 HIS A CA 1
ATOM 958 C C . HIS A 1 121 ? -5.110 -15.540 26.727 1.00 59.22 121 HIS A C 1
ATOM 960 O O . HIS A 1 121 ? -4.220 -14.727 26.989 1.00 59.22 121 HIS A O 1
ATOM 966 N N . TYR A 1 122 ? -5.743 -15.549 25.563 1.00 62.91 122 TYR A N 1
ATOM 967 C CA . TYR A 1 122 ? -5.556 -14.511 24.558 1.00 62.91 122 TYR A CA 1
ATOM 968 C C . TYR A 1 122 ? -6.255 -13.242 25.049 1.00 62.91 122 TYR A C 1
ATOM 970 O O . TYR A 1 122 ? -7.482 -13.210 25.139 1.00 62.91 122 TYR A O 1
ATOM 978 N N . ASN A 1 123 ? -5.469 -12.233 25.430 1.00 72.56 123 ASN A N 1
ATOM 979 C CA . ASN A 1 123 ? -5.979 -10.962 25.937 1.00 72.56 123 ASN A CA 1
ATOM 980 C C . ASN A 1 123 ? -6.281 -10.008 24.781 1.00 72.56 123 ASN A C 1
ATOM 982 O O . ASN A 1 123 ? -5.484 -9.867 23.854 1.00 72.56 123 ASN A O 1
ATOM 986 N N . PHE A 1 124 ? -7.398 -9.295 24.879 1.00 80.19 124 PHE A N 1
ATOM 987 C CA . PHE A 1 124 ? -7.695 -8.187 23.977 1.00 80.19 124 PHE A CA 1
ATOM 988 C C . PHE A 1 124 ? -7.046 -6.883 24.461 1.00 80.19 124 PHE A C 1
ATOM 990 O O . PHE A 1 124 ? -6.852 -6.674 25.663 1.00 80.19 124 PHE A O 1
ATOM 997 N N . LYS A 1 125 ? -6.741 -5.966 23.532 1.00 81.06 125 LYS A N 1
ATOM 998 C CA . LYS A 1 125 ? -6.274 -4.613 23.877 1.00 81.06 125 LYS A CA 1
ATOM 999 C C . LYS A 1 125 ? -7.325 -3.891 24.730 1.00 81.06 125 LYS A C 1
ATOM 1001 O O . LYS A 1 125 ? -8.527 -4.044 24.522 1.00 81.06 125 LYS A O 1
ATOM 1006 N N . LYS A 1 126 ? -6.865 -3.035 25.651 1.00 82.12 126 LYS A N 1
ATOM 1007 C CA . LYS A 1 126 ? -7.741 -2.234 26.528 1.00 82.12 126 LYS A CA 1
ATOM 1008 C C . LYS A 1 126 ? -8.750 -1.375 25.777 1.00 82.12 126 LYS A C 1
ATOM 1010 O O . LYS A 1 126 ? -9.856 -1.152 26.259 1.00 82.12 126 LYS A O 1
ATOM 1015 N N . THR A 1 127 ? -8.360 -0.901 24.607 1.00 82.25 127 THR A N 1
ATOM 1016 C CA . THR A 1 127 ? -9.175 -0.111 23.685 1.00 82.25 127 THR A CA 1
ATOM 1017 C C . THR A 1 127 ? -10.461 -0.836 23.288 1.00 82.25 127 THR A C 1
ATOM 1019 O O . THR A 1 127 ? -11.525 -0.221 23.388 1.00 82.25 127 THR A O 1
ATOM 1022 N N . LEU A 1 128 ? -10.407 -2.147 23.028 1.00 84.69 128 LEU A N 1
ATOM 1023 C CA . LEU A 1 128 ? -11.565 -2.937 22.606 1.00 84.69 128 LEU A CA 1
ATOM 1024 C C . LEU A 1 128 ? -12.669 -3.017 23.669 1.00 84.69 128 LEU A C 1
ATOM 1026 O O . LEU A 1 128 ? -13.843 -2.911 23.343 1.00 84.69 128 LEU A O 1
ATOM 1030 N N . TYR A 1 129 ? -12.314 -3.172 24.948 1.00 88.56 129 TYR A N 1
ATOM 1031 C CA . TYR A 1 129 ? -13.291 -3.361 26.031 1.00 88.56 129 TYR A CA 1
ATOM 1032 C C . TYR A 1 129 ? -13.628 -2.082 26.813 1.00 88.56 129 TYR A C 1
ATOM 1034 O O . TYR A 1 129 ? -14.319 -2.128 27.830 1.00 88.56 129 TYR A O 1
ATOM 1042 N N . THR A 1 130 ? -13.158 -0.920 26.354 1.00 90.06 130 THR A N 1
ATOM 1043 C CA . THR A 1 130 ? -13.621 0.370 26.889 1.00 90.06 130 THR A CA 1
ATOM 1044 C C . THR A 1 130 ? -15.036 0.692 26.409 1.00 90.06 130 THR A C 1
ATOM 1046 O O . THR A 1 130 ? -15.425 0.300 25.316 1.00 90.06 130 THR A O 1
ATOM 1049 N N . GLN A 1 131 ? -15.802 1.440 27.207 1.00 91.81 131 GLN A N 1
ATOM 1050 C CA . GLN A 1 131 ? -17.152 1.867 26.836 1.00 91.81 131 GLN A CA 1
ATOM 1051 C C . GLN A 1 131 ? -17.151 2.665 25.518 1.00 91.81 131 GLN A C 1
ATOM 1053 O O . GLN A 1 131 ? -16.339 3.577 25.353 1.00 91.81 131 GLN A O 1
ATOM 1058 N N . GLY A 1 132 ? -18.098 2.378 24.623 1.00 88.44 132 GLY A N 1
ATOM 1059 C CA . GLY A 1 132 ? -18.301 3.126 23.377 1.00 88.44 132 GLY A CA 1
ATOM 1060 C C . GLY A 1 132 ? -18.517 2.233 22.159 1.00 88.44 132 GLY A C 1
ATOM 1061 O O . GLY A 1 132 ? -18.602 1.016 22.287 1.00 88.44 132 GLY A O 1
ATOM 1062 N N . LEU A 1 133 ? -18.620 2.848 20.980 1.00 87.81 133 LEU A N 1
ATOM 1063 C CA . LEU A 1 133 ? -18.651 2.123 19.709 1.00 87.81 133 LEU A CA 1
ATOM 1064 C C . LEU A 1 133 ? -17.283 1.479 19.446 1.00 87.81 133 LEU A C 1
ATOM 1066 O O . LEU A 1 133 ? -16.250 2.110 19.690 1.00 87.81 133 LEU A O 1
ATOM 1070 N N . LYS A 1 134 ? -17.297 0.222 19.001 1.00 87.88 134 LYS A N 1
ATOM 1071 C CA . LYS A 1 134 ? -16.127 -0.593 18.681 1.00 87.88 134 LYS A CA 1
ATOM 1072 C C . LYS A 1 134 ? -16.322 -1.279 17.344 1.00 87.88 134 LYS A C 1
ATOM 1074 O O . LYS A 1 134 ? -17.416 -1.767 17.069 1.00 87.88 134 LYS A O 1
ATOM 1079 N N . TYR A 1 135 ? -15.225 -1.362 16.606 1.00 86.94 135 TYR A N 1
ATOM 1080 C CA . TYR A 1 135 ? -15.122 -2.053 15.333 1.00 86.94 135 TYR A CA 1
ATOM 1081 C C . TYR A 1 135 ? -14.269 -3.297 15.557 1.00 86.94 135 TYR A C 1
ATOM 1083 O O . TYR A 1 135 ? -13.095 -3.212 15.926 1.00 86.94 135 TYR A O 1
ATOM 1091 N N . ILE A 1 136 ? -14.900 -4.462 15.462 1.00 89.25 136 ILE A N 1
ATOM 1092 C CA . ILE A 1 136 ? -14.294 -5.751 15.792 1.00 89.25 136 ILE A CA 1
ATOM 1093 C C . ILE A 1 136 ? -14.017 -6.481 14.484 1.00 89.25 136 ILE A C 1
ATOM 1095 O O . ILE A 1 136 ? -14.952 -6.803 13.755 1.00 89.25 136 ILE A O 1
ATOM 1099 N N . THR A 1 137 ? -12.751 -6.769 14.194 1.00 89.62 137 THR A N 1
ATOM 1100 C CA . THR A 1 137 ? -12.359 -7.524 12.999 1.00 89.62 137 THR A CA 1
ATOM 1101 C C . THR A 1 137 ? -12.384 -9.017 13.276 1.00 89.62 137 THR A C 1
ATOM 1103 O O . THR A 1 137 ? -11.944 -9.481 14.331 1.00 89.62 137 THR A O 1
ATOM 1106 N N . ILE A 1 138 ? -12.911 -9.781 12.325 1.00 92.44 138 ILE A N 1
ATOM 1107 C CA . ILE A 1 138 ? -13.053 -11.232 12.413 1.00 92.44 138 ILE A CA 1
ATOM 1108 C C . ILE A 1 138 ? -12.564 -11.829 11.096 1.00 92.44 138 ILE A C 1
ATOM 1110 O O . ILE A 1 138 ? -13.178 -11.630 10.051 1.00 92.44 138 ILE A O 1
ATOM 1114 N N . GLU A 1 139 ? -11.455 -12.562 11.141 1.00 91.75 139 GLU A N 1
ATOM 1115 C CA . GLU A 1 139 ? -10.763 -13.065 9.951 1.00 91.75 139 GLU A CA 1
ATOM 1116 C C . GLU A 1 139 ? -10.532 -14.579 10.019 1.00 91.75 139 GLU A C 1
ATOM 1118 O O . GLU A 1 139 ? -10.014 -15.093 11.012 1.00 91.75 139 GLU A O 1
ATOM 1123 N N . SER A 1 140 ? -10.878 -15.299 8.950 1.00 93.56 140 SER A N 1
ATOM 1124 C CA . SER A 1 140 ? -10.605 -16.732 8.808 1.00 93.56 140 SER A CA 1
ATOM 1125 C C . SER A 1 140 ? -9.177 -16.978 8.324 1.00 93.56 140 SER A C 1
ATOM 1127 O O . SER A 1 140 ? -8.772 -16.476 7.278 1.00 93.56 140 SER A O 1
ATOM 1129 N N . LYS A 1 141 ? -8.432 -17.822 9.043 1.00 90.94 141 LYS A N 1
ATOM 1130 C CA . LYS A 1 141 ? -7.101 -18.333 8.659 1.00 90.94 141 LYS A CA 1
ATOM 1131 C C . LYS A 1 141 ? -7.146 -19.826 8.307 1.00 90.94 141 LYS A C 1
ATOM 1133 O O . LYS A 1 141 ? -6.211 -20.576 8.589 1.00 90.94 141 LYS A O 1
ATOM 1138 N N . GLY A 1 142 ? -8.290 -20.284 7.798 1.00 88.44 142 GLY A N 1
ATOM 1139 C CA . GLY A 1 142 ? -8.545 -21.684 7.463 1.00 88.44 142 GLY A CA 1
ATOM 1140 C C . GLY A 1 142 ? -8.889 -22.532 8.690 1.00 88.44 142 GLY A C 1
ATOM 1141 O O . GLY A 1 142 ? -10.047 -22.888 8.889 1.00 88.44 142 GLY A O 1
ATOM 1142 N N . ASP A 1 143 ? -7.905 -22.837 9.537 1.00 89.12 143 ASP A N 1
ATOM 1143 C CA . ASP A 1 143 ? -8.075 -23.761 10.675 1.00 89.12 143 ASP A CA 1
ATOM 1144 C C . ASP A 1 143 ? -8.578 -23.079 11.963 1.00 89.12 143 ASP A C 1
ATOM 1146 O O . ASP A 1 143 ? -8.977 -23.749 12.925 1.00 89.12 143 ASP A O 1
ATOM 1150 N N . TYR A 1 144 ? -8.565 -21.746 11.994 1.00 90.56 144 TYR A N 1
ATOM 1151 C CA . TYR A 1 144 ? -9.009 -20.916 13.112 1.00 90.56 144 TYR A CA 1
ATOM 1152 C C . TYR A 1 144 ? -9.432 -19.521 12.632 1.00 90.56 144 TYR A C 1
ATOM 1154 O O . TYR A 1 144 ? -9.172 -19.135 11.493 1.00 90.56 144 TYR A O 1
ATOM 1162 N N . VAL A 1 145 ? -10.077 -18.767 13.519 1.00 92.38 145 VAL A N 1
ATOM 1163 C CA . VAL A 1 145 ? -10.515 -17.386 13.299 1.00 92.38 145 VAL A CA 1
ATOM 1164 C C . VAL A 1 145 ? -9.789 -16.460 14.256 1.00 92.38 145 VAL A C 1
ATOM 1166 O O . VAL A 1 145 ? -9.689 -16.753 15.449 1.00 92.38 145 VAL A O 1
ATOM 1169 N N . ILE A 1 146 ? -9.308 -15.333 13.748 1.00 90.25 146 ILE A N 1
ATOM 1170 C CA . ILE A 1 146 ? -8.731 -14.279 14.570 1.00 90.25 146 ILE A CA 1
ATOM 1171 C C . ILE A 1 146 ? -9.775 -13.195 14.827 1.00 90.25 146 ILE A C 1
ATOM 1173 O O . ILE A 1 146 ? -10.402 -12.707 13.892 1.00 90.25 146 ILE A O 1
ATOM 1177 N N . ILE A 1 147 ? -9.937 -12.823 16.097 1.00 90.75 147 ILE A N 1
ATOM 1178 C CA . ILE A 1 147 ? -10.777 -11.717 16.555 1.00 90.75 147 ILE A CA 1
ATOM 1179 C C . ILE A 1 147 ? -9.860 -10.585 17.030 1.00 90.75 147 ILE A C 1
ATOM 1181 O O . ILE A 1 147 ? -9.036 -10.766 17.937 1.00 90.75 147 ILE A O 1
ATOM 1185 N N . GLY A 1 148 ? -10.010 -9.411 16.431 1.00 86.69 148 GLY A N 1
ATOM 1186 C CA . GLY A 1 148 ? -9.206 -8.226 16.698 1.00 86.69 148 GLY A CA 1
ATOM 1187 C C . GLY A 1 148 ? -10.043 -6.959 16.848 1.00 86.69 148 GLY A C 1
ATOM 1188 O O . GLY A 1 148 ? -11.260 -6.959 16.695 1.00 86.69 148 GLY A O 1
ATOM 1189 N N . GLU A 1 149 ? -9.363 -5.867 17.173 1.00 81.50 149 GLU A N 1
ATOM 1190 C CA . GLU A 1 149 ? -9.886 -4.517 16.953 1.00 81.50 149 GLU A CA 1
ATOM 1191 C C . GLU A 1 149 ? -9.536 -4.127 15.513 1.00 81.50 149 GLU A C 1
ATOM 1193 O O . GLU A 1 149 ? -8.437 -4.471 15.064 1.00 81.50 149 GLU A O 1
ATOM 1198 N N . ALA A 1 150 ? -10.448 -3.471 14.793 1.00 70.94 150 ALA A N 1
ATOM 1199 C CA . ALA A 1 150 ? -10.091 -2.805 13.544 1.00 70.94 150 ALA A CA 1
ATOM 1200 C C . ALA A 1 150 ? -9.016 -1.760 13.850 1.00 70.94 150 ALA A C 1
ATOM 1202 O O . ALA A 1 150 ? -9.128 -1.022 14.837 1.00 70.94 150 ALA A O 1
ATOM 1203 N N . ASP A 1 151 ? -7.943 -1.754 13.067 1.00 66.25 151 ASP A N 1
ATOM 1204 C CA . ASP A 1 151 ? -7.002 -0.650 13.138 1.00 66.25 151 ASP A CA 1
ATOM 1205 C C . ASP A 1 151 ? -7.673 0.504 12.407 1.00 66.25 151 ASP A C 1
ATOM 1207 O O . ASP A 1 151 ? -7.762 0.459 11.197 1.00 66.25 151 ASP A O 1
ATOM 1211 N N . LEU A 1 152 ? -8.187 1.504 13.131 1.00 65.25 152 LEU A N 1
ATOM 1212 C CA . LEU A 1 152 ? -8.818 2.698 12.534 1.00 65.25 152 LEU A CA 1
ATOM 1213 C C . LEU A 1 152 ? -7.794 3.624 11.851 1.00 65.25 152 LEU A C 1
ATOM 1215 O O . LEU A 1 152 ? -7.945 4.843 11.840 1.00 65.25 152 LEU A O 1
ATOM 1219 N N . THR A 1 153 ? -6.659 3.056 11.465 1.00 66.06 153 THR A N 1
ATOM 1220 C CA . THR A 1 153 ? -5.551 3.753 10.850 1.00 66.06 153 THR A CA 1
ATOM 1221 C C . THR A 1 153 ? -5.509 3.258 9.426 1.00 66.06 153 THR A C 1
ATOM 1223 O O . THR A 1 153 ? -4.885 2.239 9.140 1.00 66.06 153 THR A O 1
ATOM 1226 N N . GLU A 1 154 ? -6.166 4.004 8.556 1.00 71.62 154 GLU A N 1
ATOM 1227 C CA . GLU A 1 154 ? -6.008 3.847 7.124 1.00 71.62 154 GLU A CA 1
ATOM 1228 C C . GLU A 1 154 ? -4.523 3.968 6.746 1.00 71.62 154 GLU A C 1
ATOM 1230 O O . GLU A 1 154 ? -3.783 4.824 7.261 1.00 71.62 154 GLU A O 1
ATOM 1235 N N . VAL A 1 155 ? -4.060 3.096 5.852 1.00 76.06 155 VAL A N 1
ATOM 1236 C CA . VAL A 1 155 ? -2.726 3.173 5.254 1.00 76.06 155 VAL A CA 1
ATOM 1237 C C . VAL A 1 155 ? -2.914 3.207 3.755 1.00 76.06 155 VAL A C 1
ATOM 1239 O O . VAL A 1 155 ? -3.455 2.274 3.197 1.00 76.06 155 VAL A O 1
ATOM 1242 N N . CYS A 1 156 ? -2.377 4.235 3.093 1.00 74.88 156 CYS A N 1
ATOM 1243 C CA . CYS A 1 156 ? -2.491 4.331 1.642 1.00 74.88 156 CYS A CA 1
ATOM 1244 C C . CYS A 1 156 ? -1.780 3.162 0.931 1.00 74.88 156 CYS A C 1
ATOM 1246 O O . CYS A 1 156 ? -0.575 3.229 0.645 1.00 74.88 156 CYS A O 1
ATOM 1248 N N . ASN A 1 157 ? -2.503 2.080 0.664 1.00 71.38 157 ASN A N 1
ATOM 1249 C CA . ASN A 1 157 ? -1.991 0.866 0.036 1.00 71.38 157 ASN A CA 1
ATOM 1250 C C . ASN A 1 157 ? -3.004 0.221 -0.931 1.00 71.38 157 ASN A C 1
ATOM 1252 O O . ASN A 1 157 ? -2.690 -0.817 -1.526 1.00 71.38 157 ASN A O 1
ATOM 1256 N N . GLY A 1 158 ? -4.171 0.843 -1.143 1.00 72.06 158 GLY A N 1
ATOM 1257 C CA . GLY A 1 158 ? -5.219 0.343 -2.031 1.00 72.06 158 GLY A CA 1
ATOM 1258 C C . GLY A 1 158 ? -6.037 -0.808 -1.442 1.00 72.06 158 GLY A C 1
ATOM 1259 O O . GLY A 1 158 ? -6.742 -1.499 -2.186 1.00 72.06 158 GLY A O 1
ATOM 1260 N N . VAL A 1 159 ? -5.919 -1.045 -0.140 1.00 74.50 159 VAL A N 1
ATOM 1261 C CA . VAL A 1 159 ? -6.737 -1.951 0.661 1.00 74.50 159 VAL A CA 1
ATOM 1262 C C . VAL A 1 159 ? -7.475 -1.097 1.683 1.00 74.50 159 VAL A C 1
ATOM 1264 O O . VAL A 1 159 ? -6.919 -0.155 2.219 1.00 74.50 159 VAL A O 1
ATOM 1267 N N . ASP A 1 160 ? -8.730 -1.447 1.928 1.00 70.06 160 ASP A N 1
ATOM 1268 C CA . ASP A 1 160 ? -9.501 -0.943 3.062 1.00 70.06 160 ASP A CA 1
ATOM 1269 C C . ASP A 1 160 ? -8.874 -1.500 4.360 1.00 70.06 160 ASP A C 1
ATOM 1271 O O . ASP A 1 160 ? -9.033 -2.689 4.690 1.00 70.06 160 ASP A O 1
ATOM 1275 N N . ASP A 1 161 ? -8.033 -0.695 5.010 1.00 70.44 161 ASP A N 1
ATOM 1276 C CA . ASP A 1 161 ? -7.229 -1.077 6.174 1.00 70.44 161 ASP A CA 1
ATOM 1277 C C . ASP A 1 161 ? -7.960 -0.822 7.490 1.00 70.44 161 ASP A C 1
ATOM 1279 O O . ASP A 1 161 ? -7.682 -1.496 8.495 1.00 70.44 161 ASP A O 1
ATOM 1283 N N . ASP A 1 162 ? -8.913 0.101 7.472 1.00 70.38 162 ASP A N 1
ATOM 1284 C CA . ASP A 1 162 ? -9.726 0.497 8.607 1.00 70.38 162 ASP A CA 1
ATOM 1285 C C . ASP A 1 162 ? -11.140 -0.120 8.609 1.00 70.38 162 ASP A C 1
ATOM 1287 O O . ASP A 1 162 ? -11.789 -0.210 9.663 1.00 70.38 162 ASP A O 1
ATOM 1291 N N . TYR A 1 163 ? -11.499 -0.762 7.495 1.00 69.56 163 TYR A N 1
ATOM 1292 C CA . TYR A 1 163 ? -12.685 -1.579 7.246 1.00 69.56 163 TYR A CA 1
ATOM 1293 C C . TYR A 1 163 ? -14.001 -0.803 7.274 1.00 69.56 163 TYR A C 1
ATOM 1295 O O . TYR A 1 163 ? -15.008 -1.340 7.763 1.00 69.56 163 TYR A O 1
ATOM 1303 N N . ASP A 1 164 ? -14.008 0.432 6.773 1.00 71.44 164 ASP A N 1
ATOM 1304 C CA . ASP A 1 164 ? -15.201 1.275 6.648 1.00 71.44 164 ASP A CA 1
ATOM 1305 C C . ASP A 1 164 ? -15.941 1.148 5.288 1.00 71.44 164 ASP A C 1
ATOM 1307 O O . ASP A 1 164 ? -16.940 1.842 5.054 1.00 71.44 164 ASP A O 1
ATOM 1311 N N . ASP A 1 165 ? -15.531 0.185 4.445 1.00 71.06 165 ASP A N 1
ATOM 1312 C CA . ASP A 1 165 ? -15.974 -0.061 3.059 1.00 71.06 165 ASP A CA 1
ATOM 1313 C C . ASP A 1 165 ? -15.538 1.022 2.045 1.00 71.06 165 ASP A C 1
ATOM 1315 O O . ASP A 1 165 ? -15.993 1.023 0.886 1.00 71.06 165 ASP A O 1
ATOM 1319 N N . LEU A 1 166 ? -14.667 1.944 2.441 1.00 72.25 166 LEU A N 1
ATOM 1320 C CA . LEU A 1 166 ? -13.973 2.873 1.563 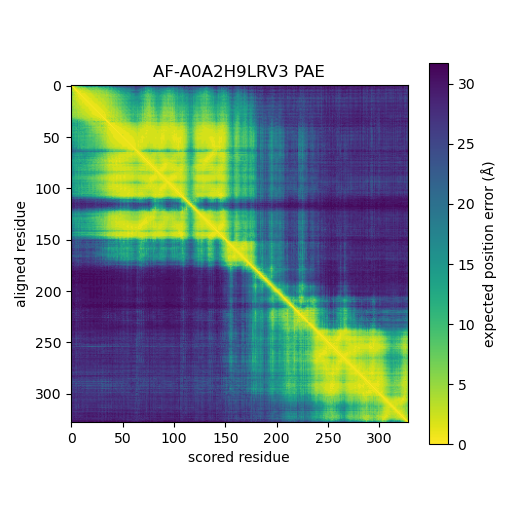1.00 72.25 166 LEU A CA 1
ATOM 1321 C C . LEU A 1 166 ? -12.492 2.458 1.481 1.00 72.25 166 LEU A C 1
ATOM 1323 O O . LEU A 1 166 ? -12.031 1.571 2.183 1.00 72.25 166 LEU A O 1
ATOM 1327 N N . VAL A 1 167 ? -11.797 2.928 0.447 1.00 76.62 167 VAL A N 1
ATOM 1328 C CA . VAL A 1 167 ? -10.393 2.560 0.215 1.00 76.62 167 VAL A CA 1
ATOM 1329 C C . VAL A 1 167 ? -9.593 3.846 0.221 1.00 76.62 167 VAL A C 1
ATOM 1331 O O . VAL A 1 167 ? -9.840 4.712 -0.630 1.00 76.62 167 VAL A O 1
ATOM 1334 N N . ASP A 1 168 ? -8.639 3.929 1.145 1.00 73.00 168 ASP A N 1
ATOM 1335 C CA . ASP A 1 168 ? -7.724 5.045 1.351 1.00 73.00 168 ASP A CA 1
ATOM 1336 C C . ASP A 1 168 ? -8.419 6.434 1.461 1.00 73.00 168 ASP A C 1
ATOM 1338 O O . ASP A 1 168 ? -7.893 7.457 1.012 1.00 73.00 168 ASP A O 1
ATOM 1342 N N . GLU A 1 169 ? -9.628 6.511 2.017 1.00 77.81 169 GLU A N 1
ATOM 1343 C CA . GLU A 1 169 ? -10.499 7.700 2.038 1.00 77.81 169 GLU A CA 1
ATOM 1344 C C . GLU A 1 169 ? -10.067 8.794 3.017 1.00 77.81 169 GLU A C 1
ATOM 1346 O O . GLU A 1 169 ? -10.369 9.976 2.801 1.00 77.81 169 GLU A O 1
ATOM 1351 N N . ASP A 1 170 ? -9.309 8.427 4.048 1.00 75.50 170 ASP A N 1
ATOM 1352 C CA . ASP A 1 170 ? -8.632 9.364 4.948 1.00 75.50 170 ASP A CA 1
ATOM 1353 C C . ASP A 1 170 ? -7.443 10.080 4.273 1.00 75.50 170 ASP A C 1
ATOM 1355 O O . ASP A 1 170 ? -6.831 11.005 4.834 1.00 75.50 170 ASP A O 1
ATOM 1359 N N . PHE A 1 171 ? -7.147 9.715 3.023 1.00 68.94 171 PHE A N 1
ATOM 1360 C CA . PHE A 1 171 ? -6.111 10.305 2.202 1.00 68.94 171 PHE A CA 1
ATOM 1361 C C . PHE A 1 171 ? -6.695 11.063 0.986 1.00 68.94 171 PHE A C 1
ATOM 1363 O O . PHE A 1 171 ? -7.661 10.685 0.333 1.00 68.94 171 PHE A O 1
ATOM 1370 N N . THR A 1 172 ? -6.103 12.211 0.664 1.00 64.88 172 THR A N 1
ATOM 1371 C CA . THR A 1 172 ? -6.306 12.927 -0.596 1.00 64.88 172 THR A CA 1
ATOM 1372 C C . THR A 1 172 ? -5.478 12.291 -1.716 1.00 64.88 172 THR A C 1
ATOM 1374 O O . THR A 1 172 ? -4.448 11.670 -1.471 1.00 64.88 172 THR A O 1
ATOM 1377 N N . ASN A 1 173 ? -5.826 12.561 -2.979 1.00 56.78 173 ASN A N 1
ATOM 1378 C CA . ASN A 1 173 ? -4.992 12.185 -4.135 1.00 56.78 173 ASN A CA 1
ATOM 1379 C C . ASN A 1 173 ? -3.530 12.685 -4.054 1.00 56.78 173 ASN A C 1
ATOM 1381 O O . ASN A 1 173 ? -2.704 12.248 -4.840 1.00 56.78 173 ASN A O 1
ATOM 1385 N N . GLU A 1 174 ? -3.210 13.623 -3.157 1.00 48.31 174 GLU A N 1
ATOM 1386 C CA . GLU A 1 174 ? -1.872 14.206 -2.989 1.00 48.31 174 GLU A CA 1
ATOM 1387 C C . GLU A 1 174 ? -1.052 13.511 -1.887 1.00 48.31 174 GLU A C 1
ATOM 1389 O O . GLU A 1 174 ? 0.177 13.560 -1.911 1.00 48.31 174 GLU A O 1
ATOM 1394 N N . ASN A 1 175 ? -1.700 12.886 -0.896 1.00 56.31 175 ASN A N 1
ATOM 1395 C CA . ASN A 1 175 ? -1.028 12.177 0.200 1.00 56.31 175 ASN A CA 1
ATOM 1396 C C . ASN A 1 175 ? -1.250 10.653 0.151 1.00 56.31 175 ASN A C 1
ATOM 1398 O O . ASN A 1 175 ? -0.485 9.942 0.800 1.00 56.31 175 ASN A O 1
ATOM 1402 N N . CYS A 1 176 ? -2.203 10.176 -0.665 1.00 57.59 176 CYS A N 1
ATOM 1403 C CA . CYS A 1 176 ? -2.363 8.780 -1.059 1.00 57.59 176 CYS A CA 1
ATOM 1404 C C . CYS A 1 176 ? -1.647 8.456 -2.375 1.00 57.59 176 CYS A C 1
ATOM 1406 O O . CYS A 1 176 ? -2.180 7.829 -3.294 1.00 57.59 176 CYS A O 1
ATOM 1408 N N . GLN A 1 177 ? -0.441 8.975 -2.528 1.00 56.69 177 GLN A N 1
ATOM 1409 C CA . GLN A 1 177 ? 0.472 8.517 -3.558 1.00 56.69 177 GLN A CA 1
ATOM 1410 C C . GLN A 1 177 ? 1.672 7.960 -2.816 1.00 56.69 177 GLN A C 1
ATOM 1412 O O . GLN A 1 177 ? 2.145 8.581 -1.855 1.00 56.69 177 GLN A O 1
ATOM 1417 N N . PRO A 1 178 ? 2.162 6.785 -3.203 1.00 46.56 178 PRO A N 1
ATOM 1418 C CA . PRO A 1 178 ? 3.292 6.216 -2.516 1.00 46.56 178 PRO A CA 1
ATOM 1419 C C . PRO A 1 178 ? 4.520 7.102 -2.740 1.00 46.56 178 PRO A C 1
ATOM 1421 O O . PRO A 1 178 ? 4.944 7.352 -3.867 1.00 46.56 178 PRO A O 1
ATOM 1424 N N . LYS A 1 179 ? 5.078 7.616 -1.642 1.00 43.66 179 LYS A N 1
ATOM 1425 C CA . LYS A 1 179 ? 6.291 8.435 -1.664 1.00 43.66 179 LYS A CA 1
ATOM 1426 C C . LYS A 1 179 ? 7.499 7.545 -1.918 1.00 43.66 179 LYS A C 1
ATOM 1428 O O . LYS A 1 179 ? 7.687 6.537 -1.241 1.00 43.66 179 LYS A O 1
ATOM 1433 N N . CYS A 1 180 ? 8.341 7.949 -2.860 1.00 43.75 180 CYS A N 1
ATOM 1434 C CA . CYS A 1 180 ? 9.633 7.323 -3.098 1.00 43.75 180 CYS A CA 1
ATOM 1435 C C . CYS A 1 180 ? 10.541 7.608 -1.892 1.00 43.75 180 CYS A C 1
ATOM 1437 O O . CYS A 1 180 ? 11.101 8.695 -1.759 1.00 43.75 180 CYS A O 1
ATOM 1439 N N . GLU A 1 181 ? 10.640 6.664 -0.955 1.00 41.66 181 GLU A N 1
ATOM 1440 C CA . GLU A 1 181 ? 11.568 6.788 0.166 1.00 41.66 181 GLU A CA 1
ATOM 1441 C C . GLU A 1 181 ? 12.981 6.360 -0.245 1.00 41.66 181 GLU A C 1
ATOM 1443 O O . GLU A 1 181 ? 13.198 5.391 -0.975 1.00 41.66 181 GLU A O 1
ATOM 1448 N N . TYR A 1 182 ? 13.953 7.141 0.225 1.00 40.38 182 TYR A N 1
ATOM 1449 C CA . TYR A 1 182 ? 15.371 7.040 -0.100 1.00 40.38 182 TYR A CA 1
ATOM 1450 C C . TYR A 1 182 ? 15.895 5.613 0.146 1.00 40.38 182 TYR A C 1
ATOM 1452 O O . TYR A 1 182 ? 15.872 5.132 1.280 1.00 40.38 182 TYR A O 1
ATOM 1460 N N . ASN A 1 183 ? 16.435 4.993 -0.910 1.00 39.94 183 ASN A N 1
ATOM 1461 C CA . ASN A 1 183 ? 17.000 3.632 -0.993 1.00 39.94 183 ASN A CA 1
ATOM 1462 C C . ASN A 1 183 ? 16.088 2.525 -1.543 1.00 39.94 183 ASN A C 1
ATOM 1464 O O . ASN A 1 183 ? 16.034 1.430 -0.988 1.00 39.94 183 ASN A O 1
ATOM 1468 N N . GLY A 1 184 ? 15.521 2.782 -2.721 1.00 51.28 184 GLY A N 1
ATOM 1469 C CA . GLY A 1 184 ? 15.390 1.773 -3.770 1.00 51.28 184 GLY A CA 1
ATOM 1470 C C . GLY A 1 184 ? 14.272 0.756 -3.588 1.00 51.28 184 GLY A C 1
ATOM 1471 O O . GLY A 1 184 ? 14.446 -0.236 -2.892 1.00 51.28 184 GLY A O 1
ATOM 1472 N N . TYR A 1 185 ? 13.198 0.924 -4.362 1.00 44.47 185 TYR A N 1
ATOM 1473 C CA . TYR A 1 185 ? 12.312 -0.166 -4.772 1.00 44.47 185 TYR A CA 1
ATOM 1474 C C . TYR A 1 185 ? 11.769 0.084 -6.184 1.00 44.47 185 TYR A C 1
ATOM 1476 O O . TYR A 1 185 ? 11.554 1.219 -6.598 1.00 44.47 185 TYR A O 1
ATOM 1484 N N . THR A 1 186 ? 11.563 -1.013 -6.915 1.00 40.41 186 THR A N 1
ATOM 1485 C CA . THR A 1 186 ? 10.807 -1.092 -8.171 1.00 40.41 186 THR A CA 1
ATOM 1486 C C . THR A 1 186 ? 9.335 -1.356 -7.855 1.00 40.41 186 THR A C 1
ATOM 1488 O O . THR A 1 186 ? 9.023 -2.153 -6.970 1.00 40.41 186 THR A O 1
ATOM 1491 N N . TRP A 1 187 ? 8.424 -0.721 -8.594 1.00 40.19 187 TRP A N 1
ATOM 1492 C CA . TRP A 1 187 ? 6.988 -0.980 -8.490 1.00 40.19 187 TRP A CA 1
ATOM 1493 C C . TRP A 1 187 ? 6.609 -2.301 -9.167 1.00 40.19 187 TRP A C 1
ATOM 1495 O O . TRP A 1 187 ? 6.912 -2.518 -10.340 1.00 40.19 187 TRP A O 1
ATOM 1505 N N . ALA A 1 188 ? 5.882 -3.166 -8.457 1.00 36.53 188 ALA A N 1
ATOM 1506 C CA . ALA A 1 188 ? 5.193 -4.319 -9.032 1.00 36.53 188 ALA A CA 1
ATOM 1507 C C . ALA A 1 188 ? 3.705 -4.224 -8.682 1.00 36.53 188 ALA A C 1
ATOM 1509 O O . ALA A 1 188 ? 3.336 -4.401 -7.526 1.00 36.53 188 ALA A O 1
ATOM 1510 N N . GLY A 1 189 ? 2.848 -3.944 -9.671 1.00 36.62 189 GLY A N 1
ATOM 1511 C CA . GLY A 1 189 ? 1.402 -3.981 -9.434 1.00 36.62 189 GLY A CA 1
ATOM 1512 C C . GLY A 1 189 ? 0.479 -3.337 -10.464 1.00 36.62 189 GLY A C 1
ATOM 1513 O O . GLY A 1 189 ? -0.695 -3.682 -10.464 1.00 36.62 189 GLY A O 1
ATOM 1514 N N . ASN A 1 190 ? 0.950 -2.466 -11.366 1.00 32.75 190 ASN A N 1
ATOM 1515 C CA . ASN A 1 190 ? 0.028 -1.785 -12.289 1.00 32.75 190 ASN A CA 1
ATOM 1516 C C . ASN A 1 190 ? 0.598 -1.554 -13.697 1.00 32.75 190 ASN A C 1
ATOM 1518 O O . ASN A 1 190 ? 0.775 -0.426 -14.132 1.00 32.75 190 ASN A O 1
ATOM 1522 N N . GLY A 1 191 ? 0.912 -2.631 -14.423 1.00 36.00 191 GLY A N 1
ATOM 1523 C CA . GLY A 1 191 ? 1.075 -2.546 -15.881 1.00 36.00 191 GLY A CA 1
ATOM 1524 C C . GLY A 1 191 ? 2.301 -1.807 -16.439 1.00 36.00 191 GLY A C 1
ATOM 1525 O O . GLY A 1 191 ? 2.386 -1.725 -17.656 1.00 36.00 191 GLY A O 1
ATOM 1526 N N . GLY A 1 192 ? 3.258 -1.375 -15.610 1.00 39.56 192 GLY A N 1
ATOM 1527 C CA . GLY A 1 192 ? 4.524 -0.772 -16.056 1.00 39.56 192 GLY A CA 1
ATOM 1528 C C . GLY A 1 192 ? 4.406 0.706 -16.454 1.00 39.56 192 GLY A C 1
ATOM 1529 O O . GLY A 1 192 ? 3.361 1.125 -16.934 1.00 39.56 192 GLY A O 1
ATOM 1530 N N . ASP A 1 193 ? 5.495 1.455 -16.237 1.00 43.62 193 ASP A N 1
ATOM 1531 C CA . ASP A 1 193 ? 5.789 2.823 -16.729 1.00 43.62 193 ASP A CA 1
ATOM 1532 C C . ASP A 1 193 ? 5.796 3.990 -15.714 1.00 43.62 193 ASP A C 1
ATOM 1534 O O . ASP A 1 193 ? 5.728 5.143 -16.127 1.00 43.62 193 ASP A O 1
ATOM 1538 N N . LEU A 1 194 ? 5.964 3.758 -14.405 1.00 41.66 194 LEU A N 1
ATOM 1539 C CA . LEU A 1 194 ? 6.259 4.852 -13.457 1.00 41.66 194 LEU A CA 1
ATOM 1540 C C . LEU A 1 194 ? 7.471 4.515 -12.580 1.00 41.66 194 LEU A C 1
ATOM 1542 O O . LEU A 1 194 ? 7.381 3.722 -11.639 1.00 41.66 194 LEU A O 1
ATOM 1546 N N . ASN A 1 195 ? 8.618 5.100 -12.923 1.00 44.44 195 ASN A N 1
ATOM 1547 C CA . ASN A 1 195 ? 9.821 5.130 -12.102 1.00 44.44 195 ASN A CA 1
ATOM 1548 C C . ASN A 1 195 ? 9.880 6.440 -11.301 1.00 44.44 195 ASN A C 1
ATOM 1550 O O . ASN A 1 195 ? 9.429 7.491 -11.738 1.00 44.44 195 ASN A O 1
ATOM 1554 N N . CYS A 1 196 ? 10.407 6.350 -10.085 1.00 46.69 196 CYS A N 1
ATOM 1555 C CA . CYS A 1 196 ? 10.692 7.501 -9.244 1.00 46.69 196 CYS A CA 1
ATOM 1556 C C . CYS A 1 196 ? 11.924 8.227 -9.799 1.00 46.69 196 CYS A C 1
ATOM 1558 O O 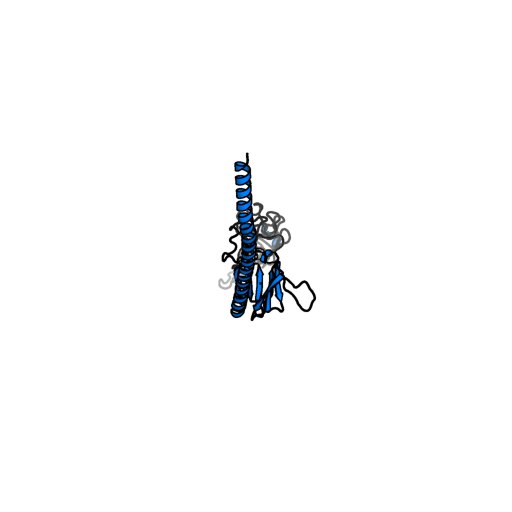. CYS A 1 196 ? 13.039 7.762 -9.569 1.00 46.69 196 CYS A O 1
ATOM 1560 N N . CYS A 1 197 ? 11.722 9.321 -10.521 1.00 46.88 197 CYS A N 1
ATOM 1561 C CA . CYS A 1 197 ? 12.780 10.208 -11.006 1.00 46.88 197 CYS A CA 1
ATOM 1562 C C . CYS A 1 197 ? 12.629 11.549 -10.303 1.00 46.88 197 CYS A C 1
ATOM 1564 O O . CYS A 1 197 ? 11.501 12.011 -10.144 1.00 46.88 197 CYS A O 1
ATOM 1566 N N . GLY A 1 198 ? 13.734 12.138 -9.852 1.00 46.06 198 GLY A N 1
ATOM 1567 C CA . GLY A 1 198 ? 13.713 13.400 -9.115 1.00 46.06 198 GLY A CA 1
ATOM 1568 C C . GLY A 1 198 ? 13.830 13.254 -7.596 1.00 46.06 198 GLY A C 1
ATOM 1569 O O . GLY A 1 198 ? 13.552 12.218 -6.983 1.00 46.06 198 GLY A O 1
ATOM 1570 N N . ASN A 1 199 ? 14.306 14.326 -6.967 1.00 42.00 199 ASN A N 1
ATOM 1571 C CA . ASN A 1 199 ? 14.465 14.439 -5.515 1.00 42.00 199 ASN A CA 1
ATOM 1572 C C . ASN A 1 199 ? 13.210 15.010 -4.822 1.00 42.00 199 ASN A C 1
ATOM 1574 O O . ASN A 1 199 ? 13.225 15.217 -3.601 1.00 42.00 199 ASN A O 1
ATOM 1578 N N . ASP A 1 200 ? 12.132 15.241 -5.575 1.00 43.31 200 ASP A N 1
ATOM 1579 C CA . ASP A 1 200 ? 10.846 15.697 -5.068 1.00 43.31 200 ASP A CA 1
ATOM 1580 C C . ASP A 1 200 ? 9.651 14.994 -5.741 1.00 43.31 200 ASP A C 1
ATOM 1582 O O . ASP A 1 200 ? 9.792 14.213 -6.675 1.00 43.31 200 ASP A O 1
ATOM 1586 N N . ALA A 1 201 ? 8.461 15.203 -5.175 1.00 43.06 201 ALA A N 1
ATOM 1587 C CA . ALA A 1 201 ? 7.237 14.501 -5.557 1.00 43.06 201 ALA A CA 1
ATOM 1588 C C . ALA A 1 201 ? 6.499 15.121 -6.764 1.00 43.06 201 ALA A C 1
ATOM 1590 O O . ALA A 1 201 ? 5.397 14.672 -7.077 1.00 43.06 201 ALA A O 1
ATOM 1591 N N . ASN A 1 202 ? 7.054 16.163 -7.395 1.00 45.84 202 ASN A N 1
ATOM 1592 C CA . ASN A 1 202 ? 6.361 17.010 -8.368 1.00 45.84 202 ASN A CA 1
ATOM 1593 C C . ASN A 1 202 ? 7.095 17.155 -9.713 1.00 45.84 202 ASN A C 1
ATOM 1595 O O . ASN A 1 202 ? 6.656 17.945 -10.554 1.00 45.84 202 ASN A O 1
ATOM 1599 N N . GLU A 1 203 ? 8.173 16.415 -9.951 1.00 49.94 203 GLU A N 1
ATOM 1600 C CA . GLU A 1 203 ? 8.829 16.382 -11.258 1.00 49.94 203 GLU A CA 1
ATOM 1601 C C . GLU A 1 203 ? 8.073 15.432 -12.195 1.00 49.94 203 GLU A C 1
ATOM 1603 O O . GLU A 1 203 ? 8.369 14.251 -12.367 1.00 49.94 203 GLU A O 1
ATOM 1608 N N . ASP A 1 204 ? 7.000 15.987 -12.762 1.00 45.88 204 ASP A N 1
ATOM 1609 C CA . ASP A 1 204 ? 6.225 15.380 -13.829 1.00 45.88 204 ASP A CA 1
ATOM 1610 C C . ASP A 1 204 ? 7.138 15.013 -15.007 1.00 45.88 204 ASP A C 1
ATOM 1612 O O . ASP A 1 204 ? 7.785 15.864 -15.615 1.00 45.88 204 ASP A O 1
ATOM 1616 N N . SER A 1 205 ? 7.100 13.724 -15.338 1.00 43.59 205 SER A N 1
ATOM 1617 C CA . SER A 1 205 ? 7.291 13.108 -16.653 1.00 43.59 205 SER A CA 1
ATOM 1618 C C . SER A 1 205 ? 7.513 14.028 -17.879 1.00 43.59 205 SER A C 1
ATOM 1620 O O . SER A 1 205 ? 6.839 15.047 -18.051 1.00 43.59 205 SER A O 1
ATOM 1622 N N . PRO A 1 206 ? 8.270 13.547 -18.888 1.00 48.00 206 PRO A N 1
ATOM 1623 C CA . PRO A 1 206 ? 8.487 12.119 -19.124 1.00 48.00 206 PRO A CA 1
ATOM 1624 C C . PRO A 1 206 ? 9.894 11.632 -18.784 1.00 48.00 206 PRO A C 1
ATOM 1626 O O . PRO A 1 206 ? 10.868 12.188 -19.284 1.00 48.00 206 PRO A O 1
ATOM 1629 N N . TYR A 1 207 ? 9.951 10.505 -18.065 1.00 47.59 207 TYR A N 1
ATOM 1630 C CA . TYR A 1 207 ? 11.086 9.582 -18.087 1.00 47.59 207 TYR A CA 1
ATOM 1631 C C . TYR A 1 207 ? 11.554 9.367 -19.527 1.00 47.59 207 TYR A C 1
ATOM 1633 O O . TYR A 1 207 ? 10.749 9.038 -20.413 1.00 47.59 207 TYR A O 1
ATOM 1641 N N . ARG A 1 208 ? 12.850 9.543 -19.773 1.00 52.50 208 ARG A N 1
ATOM 1642 C CA . ARG A 1 208 ? 13.474 9.214 -21.055 1.00 52.50 208 ARG A CA 1
ATOM 1643 C C . ARG A 1 208 ? 14.515 8.135 -20.829 1.00 52.50 208 ARG A C 1
ATOM 1645 O O . ARG A 1 208 ? 15.154 8.087 -19.797 1.00 52.50 208 ARG A O 1
ATOM 1652 N N . LEU A 1 209 ? 14.682 7.253 -21.814 1.00 51.09 209 LEU A N 1
ATOM 1653 C CA . LEU A 1 209 ? 15.690 6.190 -21.739 1.00 51.09 209 LEU A CA 1
ATOM 1654 C C . LEU A 1 209 ? 17.135 6.727 -21.731 1.00 51.09 209 LEU A C 1
ATOM 1656 O O . LEU A 1 209 ? 18.034 5.959 -21.411 1.00 51.09 209 LEU A O 1
ATOM 1660 N N . ASN A 1 210 ? 17.335 7.988 -22.141 1.00 52.75 210 ASN A N 1
ATOM 1661 C CA . ASN A 1 210 ? 18.621 8.682 -22.228 1.00 52.75 210 ASN A CA 1
ATOM 1662 C C . ASN A 1 210 ? 18.392 10.209 -22.202 1.00 52.75 210 ASN A C 1
ATOM 1664 O O . ASN A 1 210 ? 17.512 10.698 -22.928 1.00 52.75 210 ASN A O 1
ATOM 1668 N 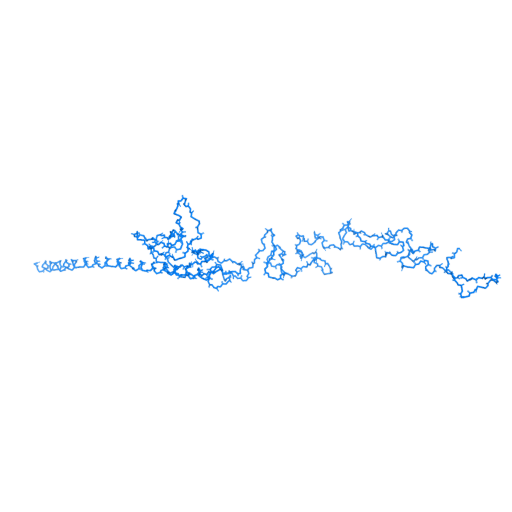N . GLU A 1 211 ? 19.248 10.969 -21.517 1.00 58.16 211 GLU A N 1
ATOM 1669 C CA . GLU A 1 211 ? 19.300 12.450 -21.507 1.00 58.16 211 GLU A CA 1
ATOM 1670 C C . GLU A 1 211 ? 19.807 13.122 -22.810 1.00 58.16 211 GLU A C 1
ATOM 1672 O O . GLU A 1 211 ? 20.338 14.234 -22.834 1.00 58.16 211 GLU A O 1
ATOM 1677 N N . LYS A 1 212 ? 19.634 12.481 -23.972 1.00 56.59 212 LYS A N 1
ATOM 1678 C CA . LYS A 1 212 ? 20.303 12.922 -25.205 1.00 56.59 212 LYS A CA 1
ATOM 1679 C C . LYS A 1 212 ? 19.571 14.027 -25.993 1.00 56.59 212 LYS A C 1
ATOM 1681 O O . LYS A 1 212 ? 18.384 13.933 -26.304 1.00 56.59 212 LYS A O 1
ATOM 1686 N N . VAL A 1 213 ? 20.367 14.999 -26.457 1.00 47.53 213 VAL A N 1
ATOM 1687 C CA . VAL A 1 213 ? 20.084 16.065 -27.455 1.00 47.53 213 VAL A CA 1
ATOM 1688 C C . VAL A 1 213 ? 19.326 15.556 -28.710 1.00 47.53 213 VAL A C 1
ATOM 1690 O O . VAL A 1 213 ? 19.604 14.449 -29.186 1.00 47.53 213 VAL A O 1
ATOM 1693 N N . PRO A 1 214 ? 18.418 16.360 -29.314 1.00 46.81 214 PRO A N 1
ATOM 1694 C CA . PRO A 1 214 ? 18.779 17.645 -29.932 1.00 46.81 214 PRO A CA 1
ATOM 1695 C C . PRO A 1 214 ? 18.129 18.880 -29.297 1.00 46.81 214 PRO A C 1
ATOM 1697 O O . PRO A 1 214 ? 18.528 19.995 -29.630 1.00 46.81 214 PRO A O 1
ATOM 1700 N N . ASP A 1 215 ? 17.190 18.686 -28.377 1.00 47.66 215 ASP A N 1
ATOM 1701 C CA . ASP A 1 215 ? 16.584 19.762 -27.604 1.00 47.66 215 ASP A CA 1
ATOM 1702 C C . ASP A 1 215 ? 17.218 19.733 -26.208 1.00 47.66 215 ASP A C 1
ATOM 1704 O O . ASP A 1 215 ? 17.171 18.722 -25.522 1.00 47.66 215 ASP A O 1
ATOM 1708 N N . ASP A 1 216 ? 17.916 20.813 -25.885 1.00 50.94 216 ASP A N 1
ATOM 1709 C CA . ASP A 1 216 ? 18.604 21.166 -24.638 1.00 50.94 216 ASP A CA 1
ATOM 1710 C C . ASP A 1 216 ? 17.936 20.624 -23.350 1.00 50.94 216 ASP A C 1
ATOM 1712 O O . ASP A 1 216 ? 16.936 21.185 -22.909 1.00 50.94 216 ASP A O 1
ATOM 1716 N N . TYR A 1 217 ? 18.478 19.546 -22.764 1.00 58.69 217 TYR A N 1
ATOM 1717 C CA . TYR A 1 217 ? 18.061 19.033 -21.442 1.00 58.69 217 TYR A CA 1
ATOM 1718 C C . TYR A 1 217 ? 19.224 18.738 -20.475 1.00 58.69 217 TYR A C 1
ATOM 1720 O O . TYR A 1 217 ? 18.994 18.647 -19.287 1.00 58.69 217 TYR A O 1
ATOM 1728 N N . CYS A 1 218 ? 20.484 18.735 -20.926 1.00 63.84 218 CYS A N 1
ATOM 1729 C CA . CYS A 1 218 ? 21.669 18.524 -20.070 1.00 63.84 218 CYS A CA 1
ATOM 1730 C C . CYS A 1 218 ? 22.121 19.768 -19.271 1.00 63.84 218 CYS A C 1
ATOM 1732 O O . CYS A 1 218 ? 23.310 19.931 -18.971 1.00 63.84 218 CYS A O 1
ATOM 1734 N N . ALA A 1 219 ? 21.216 20.718 -19.050 1.00 63.91 219 ALA A N 1
ATOM 1735 C CA . ALA A 1 219 ? 21.472 21.958 -18.318 1.00 63.91 219 ALA A CA 1
ATOM 1736 C C . ALA A 1 219 ? 20.205 22.494 -17.629 1.00 63.91 219 ALA A C 1
ATOM 1738 O O . ALA A 1 219 ? 20.130 23.693 -17.323 1.00 63.91 219 ALA A O 1
ATOM 1739 N N . ASP A 1 220 ? 19.192 21.647 -17.457 1.00 64.75 220 ASP A N 1
ATOM 1740 C CA . ASP A 1 220 ? 17.916 22.032 -16.865 1.00 64.75 220 ASP A CA 1
ATOM 1741 C C . ASP A 1 220 ? 17.877 21.812 -15.345 1.00 64.75 220 ASP A C 1
ATOM 1743 O O . ASP A 1 220 ? 17.002 22.377 -14.683 1.00 64.75 220 ASP A O 1
ATOM 1747 N N . GLY A 1 221 ? 18.884 21.131 -14.786 1.00 65.19 221 GLY A N 1
ATOM 1748 C CA . GLY A 1 221 ? 19.003 20.864 -13.356 1.00 65.19 221 GLY A CA 1
ATOM 1749 C C . GLY A 1 221 ? 18.368 19.552 -12.906 1.00 65.19 221 GLY A C 1
ATOM 1750 O O . GLY A 1 221 ? 18.361 19.313 -11.695 1.00 65.19 221 GLY A O 1
ATOM 1751 N N . ASN A 1 222 ? 17.840 18.742 -13.828 1.00 64.12 222 ASN A N 1
ATOM 1752 C CA . ASN A 1 222 ? 17.009 17.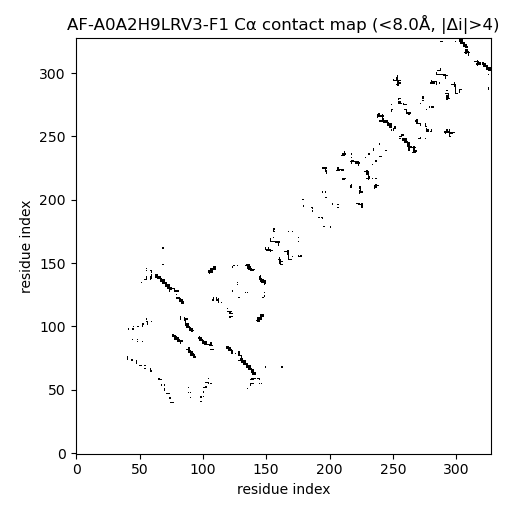576 -13.530 1.00 64.12 222 ASN A CA 1
ATOM 1753 C C . ASN A 1 222 ? 17.726 16.256 -13.891 1.00 64.12 222 ASN A C 1
ATOM 1755 O O . ASN A 1 222 ? 18.695 16.259 -14.641 1.00 64.12 222 ASN A O 1
ATOM 1759 N N . ASP A 1 223 ? 17.265 15.141 -13.309 1.00 59.75 223 ASP A N 1
ATOM 1760 C CA . ASP A 1 223 ? 17.716 13.758 -13.583 1.00 59.75 223 ASP A CA 1
ATOM 1761 C C . ASP A 1 223 ? 16.600 13.045 -14.368 1.00 59.75 223 ASP A C 1
ATOM 1763 O O . ASP A 1 223 ? 15.670 12.464 -13.791 1.00 59.75 223 ASP A O 1
ATOM 1767 N N . ASN A 1 224 ? 16.608 13.209 -15.692 1.00 63.00 224 ASN A N 1
ATOM 1768 C CA . ASN A 1 224 ? 15.489 12.851 -16.568 1.00 63.00 224 ASN A CA 1
ATOM 1769 C C . ASN A 1 224 ? 15.487 11.367 -16.999 1.00 63.00 224 ASN A C 1
ATOM 1771 O O . ASN A 1 224 ? 14.485 10.901 -17.566 1.00 63.00 224 ASN A O 1
ATOM 1775 N N . ASP A 1 225 ? 16.572 10.623 -16.756 1.00 62.44 225 ASP A N 1
ATOM 1776 C CA . ASP A 1 225 ? 16.692 9.175 -17.011 1.00 62.44 225 ASP A CA 1
ATOM 1777 C C . ASP A 1 225 ? 16.971 8.318 -15.756 1.00 62.44 225 ASP A C 1
ATOM 1779 O O . ASP A 1 225 ? 16.862 7.084 -15.803 1.00 62.44 225 ASP A O 1
ATOM 1783 N N . CYS A 1 226 ? 17.078 8.972 -14.598 1.00 62.47 226 CYS A N 1
ATOM 1784 C CA . CYS A 1 226 ? 16.884 8.415 -13.260 1.00 62.47 226 CYS A CA 1
ATOM 1785 C C . CYS A 1 226 ? 18.004 7.460 -12.846 1.00 62.47 226 CYS A C 1
ATOM 1787 O O . CYS A 1 226 ? 17.771 6.460 -12.148 1.00 62.47 226 CYS A O 1
ATOM 1789 N N . ASP A 1 227 ? 19.219 7.758 -13.295 1.00 64.25 227 ASP A N 1
ATOM 1790 C CA . ASP A 1 227 ? 20.434 7.014 -12.981 1.00 64.25 227 ASP A CA 1
ATOM 1791 C C . ASP A 1 227 ? 21.174 7.578 -11.743 1.00 64.25 227 ASP A C 1
ATOM 1793 O O . ASP A 1 227 ? 22.070 6.925 -11.188 1.00 64.25 227 ASP A O 1
ATOM 1797 N N . GLY A 1 228 ? 20.722 8.735 -11.236 1.00 61.53 228 GLY A N 1
ATOM 1798 C CA . GLY A 1 228 ? 21.257 9.426 -10.066 1.00 61.53 228 GLY A CA 1
ATOM 1799 C C . GLY A 1 228 ? 22.323 10.480 -10.377 1.00 61.53 228 GLY A C 1
ATOM 1800 O O . GLY A 1 228 ? 22.957 10.986 -9.438 1.00 61.53 228 GLY A O 1
ATOM 1801 N N . LEU A 1 229 ? 22.549 10.797 -11.648 1.00 64.44 229 LEU A N 1
ATOM 1802 C CA . LEU A 1 229 ? 23.396 11.880 -12.126 1.00 64.44 229 LEU A CA 1
ATOM 1803 C C . LEU A 1 229 ? 22.510 12.989 -12.722 1.00 64.44 229 LEU A C 1
ATOM 1805 O O . LEU A 1 229 ? 21.323 12.819 -12.942 1.00 64.44 229 LEU A O 1
ATOM 1809 N N . THR A 1 230 ? 23.052 14.201 -12.820 1.00 65.00 230 THR A N 1
ATOM 1810 C CA . THR A 1 230 ? 22.301 15.372 -13.306 1.00 65.00 230 THR A CA 1
ATOM 1811 C C . THR A 1 230 ? 23.172 16.151 -14.278 1.00 65.00 230 THR A C 1
ATOM 1813 O O . THR A 1 230 ? 24.327 16.470 -13.939 1.00 65.00 230 THR A O 1
ATOM 1816 N N . ASP A 1 231 ? 22.609 16.548 -15.417 1.00 66.62 231 ASP A N 1
ATOM 1817 C CA . ASP A 1 231 ? 23.203 17.481 -16.378 1.00 66.62 231 ASP A CA 1
ATOM 1818 C C . ASP A 1 231 ? 24.648 17.098 -16.797 1.00 66.62 231 ASP A C 1
ATOM 1820 O O . ASP A 1 231 ? 24.964 16.006 -17.252 1.00 66.62 231 ASP A O 1
ATOM 1824 N N . ALA A 1 232 ? 25.605 18.016 -16.613 1.00 62.16 232 ALA A N 1
ATOM 1825 C CA . ALA A 1 232 ? 27.001 17.883 -17.020 1.00 62.16 232 ALA A CA 1
ATOM 1826 C C . ALA A 1 232 ? 27.792 16.801 -16.262 1.00 62.16 232 ALA A C 1
ATOM 1828 O O . ALA A 1 232 ? 28.978 16.601 -16.554 1.00 62.16 232 ALA A O 1
ATOM 1829 N N . TRP A 1 233 ? 27.197 16.176 -15.243 1.00 62.53 233 TRP A N 1
ATOM 1830 C CA . TRP A 1 233 ? 27.782 15.040 -14.525 1.00 62.53 233 TRP A CA 1
ATOM 1831 C C . TRP A 1 233 ? 27.201 13.699 -14.973 1.00 62.53 233 TRP A C 1
ATOM 1833 O O . TRP A 1 233 ? 27.683 12.669 -14.501 1.00 62.53 233 TRP A O 1
ATOM 1843 N N . ASP A 1 234 ? 26.260 13.728 -15.913 1.00 64.38 234 ASP A N 1
ATOM 1844 C CA . ASP A 1 234 ? 25.638 12.570 -16.530 1.00 64.38 234 ASP A CA 1
ATOM 1845 C C . ASP A 1 234 ? 26.431 12.085 -17.776 1.00 64.38 234 ASP A C 1
ATOM 1847 O O . ASP A 1 234 ? 26.753 12.880 -18.672 1.00 64.38 234 ASP A O 1
ATOM 1851 N N . PRO A 1 235 ? 26.827 10.797 -17.854 1.00 66.62 235 PRO A N 1
ATOM 1852 C CA . PRO A 1 235 ? 27.446 10.192 -19.032 1.00 66.62 235 PRO A CA 1
ATOM 1853 C C . PRO A 1 235 ? 26.572 10.212 -20.297 1.00 66.62 235 PRO A C 1
ATOM 1855 O O . PRO A 1 235 ? 27.131 10.298 -21.397 1.00 66.62 235 PRO A O 1
ATOM 1858 N N . ASP A 1 236 ? 25.246 10.151 -20.166 1.00 64.31 236 ASP A N 1
ATOM 1859 C CA . ASP A 1 236 ? 24.266 10.124 -21.260 1.00 64.31 236 ASP A CA 1
ATOM 1860 C C . ASP A 1 236 ? 24.115 11.487 -21.962 1.00 64.31 236 ASP A C 1
ATOM 1862 O O . ASP A 1 236 ? 23.678 11.566 -23.118 1.00 64.31 236 ASP A O 1
ATOM 1866 N N . CYS A 1 237 ? 24.619 12.555 -21.336 1.00 68.44 237 CYS A N 1
ATOM 1867 C CA . CYS A 1 237 ? 24.747 13.887 -21.928 1.00 68.44 237 CYS A CA 1
ATOM 1868 C C . CYS A 1 237 ? 25.865 14.018 -22.974 1.00 68.44 237 CYS A C 1
ATOM 1870 O O . CYS A 1 237 ? 25.962 15.027 -23.686 1.00 68.44 237 CYS A O 1
ATOM 1872 N N . PHE A 1 238 ? 26.708 12.996 -23.119 1.00 68.25 238 PHE A N 1
ATOM 1873 C CA . PHE A 1 238 ? 27.746 12.939 -24.140 1.00 68.25 238 PHE A CA 1
ATOM 1874 C C . PHE A 1 238 ? 27.329 12.019 -25.299 1.00 68.25 238 PHE A C 1
ATOM 1876 O O . PHE A 1 238 ? 26.676 10.997 -25.129 1.00 68.25 238 PHE A O 1
ATOM 1883 N N . ALA A 1 239 ? 27.736 12.338 -26.533 1.00 71.88 239 ALA A N 1
ATOM 1884 C CA . ALA A 1 239 ? 27.459 11.475 -27.690 1.00 71.88 239 ALA A CA 1
ATOM 1885 C C . ALA A 1 239 ? 28.243 10.144 -27.656 1.00 71.88 239 ALA A C 1
ATOM 1887 O O . ALA A 1 239 ? 27.990 9.272 -28.496 1.00 71.88 239 ALA A O 1
ATOM 1888 N N . CYS A 1 240 ? 29.219 10.043 -26.751 1.00 76.19 240 CYS A N 1
ATOM 1889 C CA . CYS A 1 240 ? 30.068 8.893 -26.466 1.00 76.19 240 CYS A CA 1
ATOM 1890 C C . CYS A 1 240 ? 30.850 9.099 -25.164 1.00 76.19 240 CYS A C 1
ATOM 1892 O O . CYS A 1 240 ? 31.052 10.234 -24.729 1.00 76.19 240 CYS A O 1
ATOM 1894 N N . THR A 1 241 ? 31.373 8.014 -24.595 1.00 80.81 241 THR A N 1
ATOM 1895 C CA . THR A 1 241 ? 32.199 8.033 -23.380 1.00 80.81 241 THR A CA 1
ATOM 1896 C C . THR A 1 241 ? 33.543 8.727 -23.657 1.00 80.81 241 THR A C 1
ATOM 1898 O O . THR A 1 241 ? 34.368 8.173 -24.404 1.00 80.81 241 THR A O 1
ATOM 1901 N N . PRO A 1 242 ? 33.818 9.906 -23.060 1.00 84.56 242 PRO A N 1
ATOM 1902 C CA . PRO A 1 242 ? 35.002 10.697 -23.383 1.00 84.56 242 PRO A CA 1
ATOM 1903 C C . PRO A 1 242 ? 36.307 9.912 -23.217 1.00 84.56 242 PRO A C 1
ATOM 1905 O O . PRO A 1 242 ? 36.535 9.274 -22.190 1.00 84.56 242 PRO A O 1
ATOM 1908 N N . LEU A 1 243 ? 37.195 9.996 -24.214 1.00 82.50 243 LEU A N 1
ATOM 1909 C CA . LEU A 1 243 ? 38.548 9.411 -24.226 1.00 82.50 243 LEU A CA 1
ATOM 1910 C C . LEU A 1 243 ? 38.650 7.874 -24.172 1.00 82.50 243 LEU A C 1
ATOM 1912 O O . LEU A 1 243 ? 39.766 7.358 -24.262 1.00 82.50 243 LEU A O 1
ATOM 1916 N N . ILE A 1 244 ? 37.544 7.143 -24.021 1.00 85.12 244 ILE A N 1
ATOM 1917 C CA . ILE A 1 244 ? 37.553 5.682 -23.823 1.00 85.12 244 ILE A CA 1
ATOM 1918 C C . ILE A 1 244 ? 36.827 4.969 -24.959 1.00 85.12 244 ILE A C 1
ATOM 1920 O O . ILE A 1 244 ? 37.303 3.944 -25.449 1.00 85.12 244 ILE A O 1
ATOM 1924 N N . GLU A 1 245 ? 35.681 5.494 -25.385 1.00 87.38 245 GLU A N 1
ATOM 1925 C CA . GLU A 1 245 ? 34.870 4.830 -26.396 1.00 87.38 245 GLU A CA 1
ATOM 1926 C C . GLU A 1 245 ? 35.493 4.961 -27.787 1.00 87.38 245 GLU A C 1
ATOM 1928 O O . GLU A 1 245 ? 36.003 6.018 -28.174 1.00 87.38 245 GLU A O 1
ATOM 1933 N N . THR A 1 246 ? 35.431 3.870 -28.550 1.00 91.94 246 THR A N 1
ATOM 1934 C CA . THR A 1 246 ? 35.900 3.814 -29.936 1.00 91.94 246 THR A CA 1
ATOM 1935 C C . THR A 1 246 ? 34.815 3.240 -30.827 1.00 91.94 246 THR A C 1
ATOM 1937 O O . THR A 1 246 ? 34.045 2.380 -30.396 1.00 91.94 246 THR A O 1
ATOM 1940 N N . ARG A 1 247 ? 34.761 3.705 -32.074 1.00 91.50 247 ARG A N 1
ATOM 1941 C CA . ARG A 1 247 ? 33.854 3.172 -33.095 1.00 91.50 247 ARG A CA 1
ATOM 1942 C C . ARG A 1 247 ? 34.560 3.084 -34.450 1.00 91.50 247 ARG A C 1
ATOM 1944 O O . ARG A 1 247 ? 35.507 3.846 -34.668 1.00 91.50 247 ARG A O 1
ATOM 1951 N N . PRO A 1 248 ? 34.142 2.164 -35.337 1.00 94.75 248 PRO A N 1
ATOM 1952 C CA . PRO A 1 248 ? 34.691 2.094 -36.685 1.00 94.75 248 PRO A CA 1
ATOM 1953 C C . PRO A 1 248 ? 34.400 3.387 -37.452 1.00 94.75 248 PRO A C 1
ATOM 1955 O O . PRO A 1 248 ? 33.376 4.039 -37.224 1.00 94.75 248 PRO A O 1
ATOM 1958 N N . CYS A 1 249 ? 35.313 3.753 -38.345 1.00 93.69 249 CYS A N 1
ATOM 1959 C CA . CYS A 1 249 ? 35.121 4.866 -39.267 1.00 93.69 249 CYS A CA 1
ATOM 1960 C C . CYS A 1 249 ? 33.980 4.600 -40.262 1.00 93.69 249 CYS A C 1
ATOM 1962 O O . CYS A 1 249 ? 33.558 3.457 -40.433 1.00 93.69 249 CYS A O 1
ATOM 1964 N N . SER A 1 250 ? 33.476 5.655 -40.917 1.00 90.31 250 SER A N 1
ATOM 1965 C CA . SER A 1 250 ? 32.391 5.529 -41.903 1.00 90.31 250 SER A CA 1
ATOM 1966 C C . SER A 1 250 ? 32.801 4.704 -43.117 1.00 90.31 250 SER A C 1
ATOM 1968 O O . SER A 1 250 ? 32.013 3.874 -43.563 1.00 90.31 250 SER A O 1
ATOM 1970 N N . GLU A 1 251 ? 34.034 4.892 -43.589 1.00 92.56 251 GLU A N 1
ATOM 1971 C CA . GLU A 1 251 ? 34.603 4.099 -44.674 1.00 92.56 251 GLU A CA 1
ATOM 1972 C C . GLU A 1 251 ? 35.301 2.873 -44.091 1.00 92.56 251 GLU A C 1
ATOM 1974 O O . GLU A 1 251 ? 36.104 2.978 -43.158 1.00 92.56 251 GLU A O 1
ATOM 1979 N N . GLN A 1 252 ? 34.959 1.699 -44.612 1.00 94.81 252 GLN A N 1
ATOM 1980 C CA . GLN A 1 252 ? 35.527 0.412 -44.199 1.00 94.81 252 GLN A CA 1
ATOM 1981 C C . GLN A 1 252 ? 35.914 -0.462 -45.398 1.00 94.81 252 GLN A C 1
ATOM 1983 O O . GLN A 1 252 ? 36.242 -1.628 -45.201 1.00 94.81 252 GLN A O 1
ATOM 1988 N N . GLU A 1 253 ? 35.880 0.074 -46.614 1.00 94.44 253 GLU A N 1
ATOM 1989 C CA . GLU A 1 253 ? 36.382 -0.610 -47.806 1.00 94.44 253 GLU A CA 1
ATOM 1990 C C . GLU A 1 253 ? 37.879 -0.314 -47.997 1.00 94.44 253 GLU A C 1
ATOM 1992 O O . GLU A 1 253 ? 38.442 0.567 -47.338 1.00 94.44 253 GLU A O 1
ATOM 1997 N N . GLY A 1 254 ? 38.540 -1.111 -48.835 1.00 93.94 254 GLY A N 1
ATOM 1998 C CA . GLY A 1 254 ? 39.933 -0.880 -49.204 1.00 93.94 254 GLY A CA 1
ATOM 1999 C C . GLY A 1 254 ? 40.909 -0.765 -48.035 1.00 93.94 254 GLY A C 1
ATOM 2000 O O . GLY A 1 254 ? 40.874 -1.541 -47.070 1.00 93.94 254 GLY A O 1
ATOM 2001 N N . VAL A 1 255 ? 41.803 0.220 -48.124 1.00 95.12 255 VAL A N 1
ATOM 2002 C CA . VAL A 1 255 ? 42.802 0.518 -47.085 1.00 95.12 255 VAL A CA 1
ATOM 2003 C C . VAL A 1 255 ? 42.176 1.033 -45.784 1.00 95.12 255 VAL A C 1
ATOM 2005 O O . VAL A 1 255 ? 42.805 0.942 -44.729 1.00 95.12 255 VAL A O 1
ATOM 2008 N N . CYS A 1 256 ? 40.928 1.514 -45.815 1.00 95.81 256 CYS A N 1
ATOM 2009 C CA . CYS A 1 256 ? 40.216 2.006 -44.634 1.00 95.81 256 CYS A CA 1
ATOM 2010 C C . CYS A 1 256 ? 39.683 0.889 -43.730 1.00 95.81 256 CYS A C 1
ATOM 2012 O O . CYS A 1 256 ? 39.250 1.173 -42.604 1.00 95.81 256 CYS A O 1
ATOM 2014 N N . PHE A 1 257 ? 39.694 -0.369 -44.178 1.00 95.75 257 PHE A N 1
ATOM 2015 C CA . PHE A 1 257 ? 39.165 -1.490 -43.407 1.00 95.75 257 PHE A CA 1
ATOM 2016 C C . PHE A 1 257 ? 39.834 -1.613 -42.028 1.00 95.75 257 PHE A C 1
ATOM 2018 O O . PHE A 1 257 ? 41.052 -1.757 -41.899 1.00 95.75 257 PHE A O 1
ATOM 2025 N N . GLY A 1 258 ? 39.021 -1.610 -40.968 1.00 93.62 258 GLY A N 1
ATOM 2026 C CA . GLY A 1 258 ? 39.501 -1.740 -39.592 1.00 93.62 258 GLY A CA 1
ATOM 2027 C C . GLY A 1 258 ? 40.043 -0.445 -38.983 1.00 93.62 258 GLY A C 1
ATOM 2028 O O . GLY A 1 258 ? 40.675 -0.495 -37.927 1.00 93.62 258 GLY A O 1
ATOM 2029 N N . SER A 1 259 ? 39.796 0.704 -39.612 1.00 95.38 259 SER A N 1
ATOM 2030 C CA . SER A 1 259 ? 40.053 2.025 -39.031 1.00 95.38 259 SER A CA 1
ATOM 2031 C C . SER A 1 259 ? 38.999 2.404 -37.979 1.00 95.38 259 SER A C 1
ATOM 2033 O O . SER A 1 259 ? 37.820 2.057 -38.092 1.00 95.38 259 SER A O 1
ATOM 2035 N N . PHE A 1 260 ? 39.429 3.126 -36.938 1.00 95.06 260 PHE A N 1
ATOM 2036 C CA . PHE A 1 260 ? 38.584 3.559 -35.818 1.00 95.06 260 PHE A CA 1
ATOM 2037 C C . PHE A 1 260 ? 38.823 5.034 -35.468 1.00 95.06 260 PHE A C 1
ATOM 2039 O O . PHE A 1 260 ? 39.934 5.558 -35.607 1.00 95.06 260 PHE A O 1
ATOM 2046 N N . GLU A 1 261 ? 37.791 5.683 -34.930 1.00 94.81 261 GLU A N 1
ATOM 2047 C CA . GLU A 1 261 ? 37.898 6.953 -34.206 1.00 94.81 261 GLU A CA 1
ATOM 2048 C C . GLU A 1 261 ? 37.660 6.759 -32.703 1.00 94.81 261 GLU A C 1
ATOM 2050 O O . GLU A 1 261 ? 36.973 5.831 -32.268 1.00 94.81 261 GLU A O 1
ATOM 2055 N N . THR A 1 262 ? 38.239 7.655 -31.903 1.00 93.44 262 THR A N 1
ATOM 2056 C CA . THR A 1 262 ? 38.068 7.704 -30.446 1.00 93.44 262 THR A CA 1
ATOM 2057 C C . THR A 1 262 ? 37.287 8.954 -30.068 1.00 93.44 262 THR A C 1
ATOM 2059 O O . THR A 1 262 ? 37.538 10.036 -30.604 1.00 93.44 262 THR A O 1
ATOM 2062 N N . CYS A 1 263 ? 36.373 8.808 -29.115 1.00 91.38 263 CYS A N 1
ATOM 2063 C CA . CYS A 1 263 ? 35.585 9.907 -28.582 1.00 91.38 263 CYS A CA 1
ATOM 2064 C C . CYS A 1 263 ? 36.483 11.027 -28.028 1.00 91.38 263 CYS A C 1
ATOM 2066 O O . CYS A 1 263 ? 37.436 10.771 -27.281 1.00 91.38 263 CYS A O 1
ATOM 2068 N N . THR A 1 264 ? 36.185 12.283 -28.368 1.00 88.19 264 THR A N 1
ATOM 2069 C CA . THR A 1 264 ? 36.952 13.422 -27.850 1.00 88.19 264 THR A CA 1
ATOM 2070 C C . THR A 1 264 ? 36.730 13.619 -26.347 1.00 88.19 264 THR A C 1
ATOM 2072 O O . THR A 1 264 ? 35.777 13.109 -25.761 1.00 88.19 264 THR A O 1
ATOM 2075 N N . ALA A 1 265 ? 37.582 14.427 -25.706 1.00 83.62 265 ALA A N 1
ATOM 2076 C CA . ALA A 1 265 ? 37.380 14.835 -24.311 1.00 83.62 265 ALA A CA 1
ATOM 2077 C C . ALA A 1 265 ? 36.043 15.568 -24.077 1.00 83.62 265 ALA A C 1
ATOM 2079 O O . ALA A 1 265 ? 35.573 15.618 -22.947 1.00 83.62 265 ALA A O 1
ATOM 2080 N N . GLY A 1 266 ? 35.452 16.146 -25.129 1.00 80.06 266 GLY A N 1
ATOM 2081 C CA . GLY A 1 266 ? 34.147 16.803 -25.077 1.00 80.06 266 GLY A CA 1
ATOM 2082 C C . GLY A 1 266 ? 32.970 15.864 -25.342 1.00 80.06 266 GLY A C 1
ATOM 2083 O O . GLY A 1 266 ? 31.878 16.362 -25.586 1.00 80.06 266 GLY A O 1
ATOM 2084 N N . GLY A 1 267 ? 33.185 14.543 -25.369 1.00 81.44 267 GLY A N 1
ATOM 2085 C CA . GLY A 1 267 ? 32.107 13.574 -25.563 1.00 81.44 267 GLY A CA 1
ATOM 2086 C C . GLY A 1 267 ? 31.475 13.626 -26.952 1.00 81.44 267 GLY A C 1
ATOM 2087 O O . GLY A 1 267 ? 30.278 13.407 -27.107 1.00 81.44 267 GLY A O 1
ATOM 2088 N N . THR A 1 268 ? 32.262 13.975 -27.970 1.00 85.94 268 THR A N 1
ATOM 2089 C CA . THR A 1 268 ? 31.821 14.022 -29.369 1.00 85.94 268 THR A CA 1
ATOM 2090 C C . THR A 1 268 ? 32.696 13.140 -30.243 1.00 85.94 268 THR A C 1
ATOM 2092 O O . THR A 1 268 ? 33.889 12.974 -29.981 1.00 85.94 268 THR A O 1
ATOM 2095 N N . TRP A 1 269 ? 32.108 12.601 -31.310 1.00 88.12 269 TRP A N 1
ATOM 2096 C CA . TRP A 1 269 ? 32.844 11.888 -32.346 1.00 88.12 269 TRP A CA 1
ATOM 2097 C C . TRP A 1 269 ? 33.474 12.892 -33.319 1.00 88.12 269 TRP A C 1
ATOM 2099 O O . TRP A 1 269 ? 32.730 13.644 -33.955 1.00 88.12 269 TRP A O 1
ATOM 2109 N N . PRO A 1 270 ? 34.813 12.959 -33.419 1.00 90.56 270 PRO A N 1
ATOM 2110 C CA . PRO A 1 270 ? 35.486 13.954 -34.254 1.00 90.56 270 PRO A CA 1
ATOM 2111 C C . PRO A 1 270 ? 35.315 13.710 -35.763 1.00 90.56 270 PRO A C 1
ATOM 2113 O O . PRO A 1 270 ? 35.558 14.628 -36.546 1.00 90.56 270 PRO A O 1
ATOM 2116 N N . GLY A 1 271 ? 34.896 12.509 -36.168 1.00 90.75 271 GLY A N 1
ATOM 2117 C CA . GLY A 1 271 ? 34.948 12.038 -37.545 1.00 90.75 271 GLY A CA 1
ATOM 2118 C C . GLY A 1 271 ? 36.341 11.514 -37.895 1.00 90.75 271 GLY A C 1
ATOM 2119 O O . GLY A 1 271 ? 37.358 11.988 -37.380 1.00 90.75 271 GLY A O 1
ATOM 2120 N N . CYS A 1 272 ? 36.396 10.526 -38.785 1.00 93.12 272 CYS A N 1
ATOM 2121 C CA . CYS A 1 272 ? 37.663 9.991 -39.264 1.00 93.12 272 CYS A CA 1
ATOM 2122 C C . CYS A 1 272 ? 38.303 10.905 -40.306 1.00 93.12 272 CYS A C 1
ATOM 2124 O O . CYS A 1 272 ? 37.637 11.513 -41.142 1.00 93.12 272 CYS A O 1
ATOM 2126 N N . SER A 1 273 ? 39.626 10.997 -40.240 1.00 91.25 273 SER A N 1
ATOM 2127 C CA . SER A 1 273 ? 40.450 11.725 -41.201 1.00 91.25 273 SER A CA 1
ATOM 2128 C C . SER A 1 273 ? 41.567 10.819 -41.718 1.00 91.25 273 SER A C 1
ATOM 2130 O O . SER A 1 273 ? 41.708 9.688 -41.254 1.00 91.25 273 SER A O 1
ATOM 2132 N N . ALA A 1 274 ? 42.411 11.321 -42.622 1.00 91.44 274 ALA A N 1
ATOM 2133 C CA . ALA A 1 274 ? 43.551 10.567 -43.155 1.00 91.44 274 ALA A CA 1
ATOM 2134 C C . ALA A 1 274 ? 44.440 9.941 -42.056 1.00 91.44 274 ALA A C 1
ATOM 2136 O O . ALA A 1 274 ? 45.002 8.869 -42.243 1.00 91.44 274 ALA A O 1
ATOM 2137 N N . SER A 1 275 ? 44.521 10.548 -40.863 1.00 91.75 275 SER A N 1
ATOM 2138 C CA . SER A 1 275 ? 45.278 9.964 -39.746 1.00 91.75 275 SER A CA 1
ATOM 2139 C C . SER A 1 275 ? 44.698 8.652 -39.212 1.00 91.75 275 SER A C 1
ATOM 2141 O O . SER A 1 275 ? 45.428 7.878 -38.602 1.00 91.75 275 SER A O 1
ATOM 2143 N N . ASN A 1 276 ? 43.394 8.429 -39.384 1.00 94.75 276 ASN A N 1
ATOM 2144 C CA . ASN A 1 276 ? 42.700 7.213 -38.960 1.00 94.75 276 ASN A CA 1
ATOM 2145 C C . ASN A 1 276 ? 42.819 6.105 -40.010 1.00 94.75 276 ASN A C 1
ATOM 2147 O O . ASN A 1 276 ? 42.959 4.944 -39.638 1.00 94.75 276 ASN A O 1
ATOM 2151 N N . TYR A 1 277 ? 42.768 6.473 -41.292 1.00 93.81 277 TYR A N 1
ATOM 2152 C CA . TYR A 1 277 ? 42.772 5.535 -42.417 1.00 93.81 277 TYR A CA 1
ATOM 2153 C C . TYR A 1 277 ? 44.167 5.023 -42.798 1.00 93.81 277 TYR A C 1
ATOM 2155 O O . TYR A 1 277 ? 44.289 3.980 -43.425 1.00 93.81 277 TYR A O 1
ATOM 2163 N N . GLY A 1 278 ? 45.229 5.686 -42.336 1.00 92.06 278 GLY A N 1
ATOM 2164 C CA . GLY A 1 278 ? 46.602 5.210 -42.500 1.00 92.06 278 GLY A CA 1
ATOM 2165 C C . GLY A 1 278 ? 47.367 5.949 -43.593 1.00 92.06 278 GLY A C 1
ATOM 2166 O O . GLY A 1 278 ? 46.925 6.972 -44.105 1.00 92.06 278 GLY A O 1
ATOM 2167 N N . SER A 1 279 ? 48.579 5.475 -43.890 1.00 93.19 279 SER A N 1
ATOM 2168 C CA . SER A 1 279 ? 49.486 6.144 -44.834 1.00 93.19 279 SER A CA 1
ATOM 2169 C C . SER A 1 279 ? 49.075 6.010 -46.291 1.00 93.19 279 SER A C 1
ATOM 2171 O O . SER A 1 279 ? 49.477 6.851 -47.089 1.00 93.19 279 SER A O 1
ATOM 2173 N N . ASP A 1 280 ? 48.327 4.956 -46.601 1.00 93.75 280 ASP A N 1
ATOM 2174 C CA . ASP A 1 280 ? 47.990 4.565 -47.968 1.00 93.75 280 ASP A CA 1
ATOM 2175 C C . ASP A 1 280 ? 46.647 5.183 -48.402 1.00 93.75 280 ASP A C 1
ATOM 2177 O O . ASP A 1 280 ? 46.278 5.103 -49.561 1.00 93.75 280 ASP A O 1
ATOM 2181 N N . TYR A 1 281 ? 45.938 5.852 -47.482 1.00 95.50 281 TYR A N 1
ATOM 2182 C CA . TYR A 1 281 ? 44.692 6.549 -47.783 1.00 95.50 281 TYR A CA 1
ATOM 2183 C C . TYR A 1 281 ? 44.926 7.810 -48.624 1.00 95.50 281 TYR A C 1
ATOM 2185 O O . TYR A 1 281 ? 45.669 8.720 -48.231 1.00 95.50 281 TYR A O 1
ATOM 2193 N N . GLU A 1 282 ? 44.203 7.910 -49.731 1.00 94.31 282 GLU A N 1
ATOM 2194 C CA . GLU A 1 282 ? 44.196 9.018 -50.678 1.00 94.31 282 GLU A CA 1
ATOM 2195 C C . GLU A 1 282 ? 42.744 9.427 -50.935 1.00 94.31 282 GLU A C 1
ATOM 2197 O O . GLU A 1 282 ? 41.871 8.591 -50.976 1.00 94.31 282 GLU A O 1
ATOM 2202 N N . SER A 1 283 ? 42.421 10.712 -51.071 1.00 91.44 283 SER A N 1
ATOM 2203 C CA . SER A 1 283 ? 41.059 11.102 -51.471 1.00 91.44 283 SER A CA 1
ATOM 2204 C C . SER A 1 283 ? 41.125 12.416 -52.249 1.00 91.44 283 SER A C 1
ATOM 2206 O O . SER A 1 283 ? 41.347 13.476 -51.642 1.00 91.44 283 SER A O 1
ATOM 2208 N N . PRO A 1 284 ? 41.004 12.387 -53.592 1.00 90.88 284 PRO A N 1
ATOM 2209 C CA . PRO A 1 284 ? 40.699 11.220 -54.442 1.00 90.88 284 PRO A CA 1
ATOM 2210 C C . PRO A 1 284 ? 41.899 10.275 -54.647 1.00 90.88 284 PRO A C 1
ATOM 2212 O O . PRO A 1 284 ? 43.036 10.695 -54.413 1.00 90.88 284 PRO A O 1
ATOM 2215 N N . GLU A 1 285 ? 41.648 9.059 -55.134 1.00 92.00 285 GLU A N 1
ATOM 2216 C CA . GLU A 1 285 ? 42.675 8.075 -55.496 1.00 92.00 285 GLU A CA 1
ATOM 2217 C C . GLU A 1 285 ? 43.620 8.585 -56.605 1.00 92.00 285 GLU A C 1
ATOM 2219 O O . GLU A 1 285 ? 43.207 9.192 -57.603 1.00 92.00 285 GLU A O 1
ATOM 2224 N N . THR A 1 286 ? 44.932 8.401 -56.417 1.00 92.94 286 THR A N 1
ATOM 2225 C CA . THR A 1 286 ? 45.972 8.845 -57.367 1.00 92.94 286 THR A CA 1
ATOM 2226 C C . THR A 1 286 ? 47.061 7.814 -57.651 1.00 92.94 286 THR A C 1
ATOM 2228 O O . THR A 1 286 ? 47.809 7.970 -58.625 1.00 92.94 286 THR A O 1
ATOM 2231 N N . SER A 1 287 ? 47.154 6.776 -56.827 1.00 91.12 287 SER A N 1
ATOM 2232 C CA . SER A 1 287 ? 48.103 5.675 -56.958 1.00 91.12 287 SER A CA 1
ATOM 2233 C C . SER A 1 287 ? 47.460 4.492 -57.673 1.00 91.12 287 SER A C 1
ATOM 2235 O O . SER A 1 287 ? 46.345 4.127 -57.362 1.00 91.12 287 SER A O 1
ATOM 2237 N N . CYS A 1 288 ? 48.172 3.909 -58.642 1.00 92.00 288 CYS A N 1
ATOM 2238 C CA . CYS A 1 288 ? 47.729 2.703 -59.343 1.00 92.00 288 CYS A CA 1
ATOM 2239 C C . CYS A 1 288 ? 48.542 1.507 -58.830 1.00 92.00 288 CYS A C 1
ATOM 2241 O O . CYS A 1 288 ? 49.538 1.098 -59.447 1.00 92.00 288 CYS A O 1
ATOM 2243 N N . ASP A 1 289 ? 48.226 1.064 -57.619 1.00 92.00 289 ASP A N 1
ATOM 2244 C CA . ASP A 1 289 ? 48.986 0.080 -56.845 1.00 92.00 289 ASP A CA 1
ATOM 2245 C C . ASP A 1 289 ? 48.203 -1.214 -56.564 1.00 92.00 289 ASP A C 1
ATOM 2247 O O . ASP A 1 289 ? 48.762 -2.159 -55.991 1.00 92.00 289 ASP A O 1
ATOM 2251 N N . GLY A 1 290 ? 46.970 -1.315 -57.067 1.00 91.44 290 GLY A N 1
ATOM 2252 C CA . GLY A 1 290 ? 46.095 -2.463 -56.861 1.00 91.44 290 GLY A CA 1
ATOM 2253 C C . GLY A 1 290 ? 45.415 -2.470 -55.495 1.00 91.44 290 GLY A C 1
ATOM 2254 O O . GLY A 1 290 ? 44.955 -3.536 -55.067 1.00 91.44 290 GLY A O 1
ATOM 2255 N N . LEU A 1 291 ? 45.392 -1.332 -54.803 1.00 93.94 291 LEU A N 1
ATOM 2256 C CA . LEU A 1 291 ? 44.652 -1.095 -53.572 1.00 93.94 291 LEU A CA 1
ATOM 2257 C C . LEU A 1 291 ? 43.524 -0.084 -53.832 1.00 93.94 291 LEU A C 1
ATOM 2259 O O . LEU A 1 291 ? 43.547 0.645 -54.809 1.00 93.94 291 LEU A O 1
ATOM 2263 N N . ASP A 1 292 ? 42.511 -0.112 -52.973 1.00 95.12 292 ASP A N 1
ATOM 2264 C CA . ASP A 1 292 ? 41.429 0.879 -52.928 1.00 95.12 292 ASP A CA 1
ATOM 2265 C C . ASP A 1 292 ? 41.833 1.913 -51.872 1.00 95.12 292 ASP A C 1
ATOM 2267 O O . ASP A 1 292 ? 41.724 1.651 -50.663 1.00 95.12 292 ASP A O 1
ATOM 2271 N N . ASN A 1 293 ? 42.435 3.010 -52.328 1.00 95.25 293 ASN A N 1
ATOM 2272 C CA . ASN A 1 293 ? 43.098 3.999 -51.485 1.00 95.25 293 ASN A CA 1
ATOM 2273 C C . ASN A 1 293 ? 42.149 5.121 -51.067 1.00 95.25 293 ASN A C 1
ATOM 2275 O O . ASN A 1 293 ? 42.413 5.758 -50.045 1.00 95.25 293 ASN A O 1
ATOM 2279 N N . ASP A 1 294 ? 41.050 5.342 -51.790 1.00 94.56 294 ASP A N 1
ATOM 2280 C CA . ASP A 1 294 ? 40.011 6.303 -51.402 1.00 94.56 294 ASP A CA 1
ATOM 2281 C C . ASP A 1 294 ? 38.774 5.701 -50.732 1.00 94.56 294 ASP A C 1
ATOM 2283 O O . ASP A 1 294 ? 37.943 6.437 -50.184 1.00 94.56 294 ASP A O 1
ATOM 2287 N N . CYS A 1 295 ? 38.771 4.375 -50.608 1.00 95.12 295 CYS A N 1
ATOM 2288 C CA . CYS A 1 295 ? 37.838 3.570 -49.837 1.00 95.12 295 CYS A CA 1
ATOM 2289 C C . CYS A 1 295 ? 36.406 3.626 -50.367 1.00 95.12 295 CYS A C 1
ATOM 2291 O O . CYS A 1 295 ? 35.453 3.522 -49.585 1.00 95.12 295 CYS A O 1
ATOM 2293 N N . ASP A 1 296 ? 36.244 3.780 -51.681 1.00 93.94 296 ASP A N 1
ATOM 2294 C CA . ASP A 1 296 ? 34.948 3.784 -52.358 1.00 93.94 296 ASP A CA 1
ATOM 2295 C C . ASP A 1 296 ? 34.471 2.375 -52.785 1.00 93.94 296 ASP A C 1
ATOM 2297 O O . ASP A 1 296 ? 33.319 2.196 -53.210 1.00 93.94 296 ASP A O 1
ATOM 2301 N N . GLY A 1 297 ? 35.322 1.358 -52.599 1.00 93.31 297 GLY A N 1
ATOM 2302 C CA . GLY A 1 297 ? 35.072 -0.041 -52.938 1.00 93.31 297 GLY A CA 1
ATOM 2303 C C . GLY A 1 297 ? 35.511 -0.444 -54.349 1.00 93.31 297 GLY A C 1
ATOM 2304 O O . GLY A 1 297 ? 35.261 -1.588 -54.759 1.00 93.31 297 GLY A O 1
ATOM 2305 N N . LEU A 1 298 ? 36.129 0.458 -55.109 1.00 92.50 298 LEU A N 1
ATOM 2306 C CA . LEU A 1 298 ? 36.766 0.203 -56.396 1.00 92.50 298 LEU A CA 1
ATOM 2307 C C . LEU A 1 298 ? 38.290 0.265 -56.245 1.00 92.50 298 LEU A C 1
ATOM 2309 O O . LEU A 1 298 ? 38.818 0.731 -55.255 1.00 92.50 298 LEU A O 1
ATOM 2313 N N . THR A 1 299 ? 39.008 -0.338 -57.187 1.00 92.38 299 THR A N 1
ATOM 2314 C CA . THR A 1 299 ? 40.475 -0.400 -57.149 1.00 92.38 299 THR A CA 1
ATOM 2315 C C . THR A 1 299 ? 41.015 0.251 -58.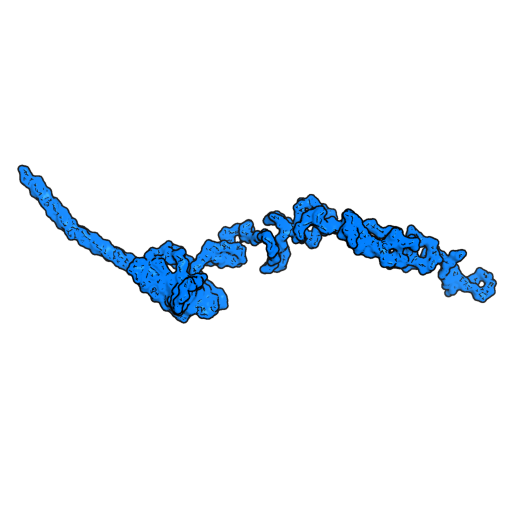408 1.00 92.38 299 THR A C 1
ATOM 2317 O O . THR A 1 299 ? 40.635 -0.172 -59.510 1.00 92.38 299 THR A O 1
ATOM 2320 N N . ASP A 1 300 ? 41.922 1.213 -58.253 1.00 91.19 300 ASP A N 1
ATOM 2321 C CA . ASP A 1 300 ? 42.595 1.951 -59.320 1.00 91.19 300 ASP A CA 1
ATOM 2322 C C . ASP A 1 300 ? 41.617 2.629 -60.313 1.00 91.19 300 ASP A C 1
ATOM 2324 O O . ASP A 1 300 ? 41.883 2.722 -61.527 1.00 91.19 300 ASP A O 1
ATOM 2328 N N . GLU A 1 301 ? 40.440 3.070 -59.862 1.00 89.69 301 GLU A N 1
ATOM 2329 C CA . GLU A 1 301 ? 39.397 3.602 -60.736 1.00 89.69 301 GLU A CA 1
ATOM 2330 C C . GLU A 1 301 ? 39.812 4.927 -61.385 1.00 89.69 301 GLU A C 1
ATOM 2332 O O . GLU A 1 301 ? 40.345 5.854 -60.788 1.00 89.69 301 GLU A O 1
ATOM 2337 N N . GLY A 1 302 ? 39.623 5.020 -62.704 1.00 86.44 302 GLY A N 1
ATOM 2338 C CA . GLY A 1 302 ? 40.078 6.186 -63.467 1.00 86.44 302 GLY A CA 1
ATOM 2339 C C . GLY A 1 302 ? 41.604 6.318 -63.615 1.00 86.44 302 GLY A C 1
ATOM 2340 O O . GLY A 1 302 ? 42.043 7.220 -64.336 1.00 86.44 302 GLY A O 1
ATOM 2341 N N . LEU A 1 303 ? 42.400 5.416 -63.027 1.00 87.81 303 LEU A N 1
ATOM 2342 C CA . LEU A 1 303 ? 43.865 5.370 -63.151 1.00 87.81 303 LEU A CA 1
ATOM 2343 C C . LEU A 1 303 ? 44.363 4.299 -64.133 1.00 87.81 303 LEU A C 1
ATOM 2345 O O . LEU A 1 303 ? 45.530 4.298 -64.541 1.00 87.81 303 LEU A O 1
ATOM 2349 N N . THR A 1 304 ? 43.477 3.410 -64.579 1.00 86.00 304 THR A N 1
ATOM 2350 C CA . THR A 1 304 ? 43.795 2.385 -65.575 1.00 86.00 304 THR A CA 1
ATOM 2351 C C . THR A 1 304 ? 43.655 2.892 -67.015 1.00 86.00 304 THR A C 1
ATOM 2353 O O . THR A 1 304 ? 42.847 3.758 -67.352 1.00 86.00 304 THR A O 1
ATOM 2356 N N . THR A 1 305 ? 44.461 2.330 -67.917 1.00 86.00 305 THR A N 1
ATOM 2357 C CA . THR A 1 305 ? 44.299 2.475 -69.369 1.00 86.00 305 THR A CA 1
ATOM 2358 C C . THR A 1 305 ? 43.856 1.151 -69.973 1.00 86.00 305 THR A C 1
ATOM 2360 O O . THR A 1 305 ? 44.350 0.081 -69.616 1.00 86.00 305 THR A O 1
ATOM 2363 N N . THR A 1 306 ? 42.927 1.213 -70.925 1.00 86.38 306 THR A N 1
ATOM 2364 C CA . THR A 1 306 ? 42.480 0.037 -71.673 1.00 86.38 306 THR A CA 1
ATOM 2365 C C . THR A 1 306 ? 43.530 -0.369 -72.709 1.00 86.38 306 THR A C 1
ATOM 2367 O O . THR A 1 306 ? 43.762 0.335 -73.695 1.00 86.38 306 THR A O 1
ATOM 2370 N N . TYR A 1 307 ? 44.130 -1.539 -72.521 1.00 86.00 307 TYR A N 1
ATOM 2371 C CA . TYR A 1 307 ? 45.014 -2.184 -73.486 1.00 86.00 307 TYR A CA 1
ATOM 2372 C C . TYR A 1 307 ? 44.228 -3.192 -74.326 1.00 86.00 307 TYR A C 1
ATOM 2374 O O . TYR A 1 307 ? 43.391 -3.933 -73.812 1.00 86.00 307 TYR A O 1
ATOM 2382 N N . TYR A 1 308 ? 44.514 -3.240 -75.627 1.00 89.62 308 TYR A N 1
ATOM 2383 C CA . TYR A 1 308 ? 43.888 -4.168 -76.569 1.00 89.62 308 TYR A CA 1
ATOM 2384 C C . TYR A 1 308 ? 44.900 -5.215 -77.028 1.00 89.62 308 TYR A C 1
ATOM 2386 O O . TYR A 1 308 ? 46.056 -4.888 -77.296 1.00 89.62 308 TYR A O 1
ATOM 2394 N N . GLN A 1 309 ? 44.468 -6.471 -77.146 1.00 91.56 309 GLN A N 1
ATOM 2395 C CA . GLN A 1 309 ? 45.338 -7.547 -77.618 1.00 91.56 309 GLN A CA 1
ATOM 2396 C C . GLN A 1 309 ? 45.721 -7.329 -79.090 1.00 91.56 309 GLN A C 1
ATOM 2398 O O . GLN A 1 309 ? 44.852 -7.338 -79.962 1.00 91.56 309 GLN A O 1
ATOM 2403 N N . ASP A 1 310 ? 47.020 -7.197 -79.355 1.00 90.56 310 ASP A N 1
ATOM 2404 C CA . ASP A 1 310 ? 47.617 -7.179 -80.695 1.00 90.56 310 ASP A CA 1
ATOM 2405 C C . ASP A 1 310 ? 48.307 -8.534 -80.946 1.00 90.56 310 ASP A C 1
ATOM 2407 O O . ASP A 1 310 ? 49.345 -8.843 -80.355 1.00 90.56 310 ASP A O 1
ATOM 2411 N N . PHE A 1 311 ? 47.675 -9.397 -81.749 1.00 92.12 311 PHE A N 1
ATOM 2412 C CA . PHE A 1 311 ? 48.143 -10.771 -81.984 1.00 92.12 311 PHE A CA 1
ATOM 2413 C C . PHE A 1 311 ? 49.125 -10.866 -83.159 1.00 92.12 311 PHE A C 1
ATOM 2415 O O . PHE A 1 311 ? 49.970 -11.763 -83.189 1.00 92.12 311 PHE A O 1
ATOM 2422 N N . ASP A 1 312 ? 49.017 -9.960 -84.126 1.00 92.19 312 ASP A N 1
ATOM 2423 C CA . ASP A 1 312 ? 49.809 -9.917 -85.355 1.00 92.19 312 ASP A CA 1
ATOM 2424 C C . ASP A 1 312 ? 50.873 -8.808 -85.373 1.00 92.19 312 ASP A C 1
ATOM 2426 O O . ASP A 1 312 ? 51.654 -8.733 -86.323 1.00 92.19 312 ASP A O 1
ATOM 2430 N N . SER A 1 313 ? 51.015 -8.065 -84.270 1.00 91.12 313 SER A N 1
ATOM 2431 C CA . SER A 1 313 ? 52.051 -7.050 -84.027 1.00 91.12 313 SER A CA 1
ATOM 2432 C C . SER A 1 313 ? 52.032 -5.909 -85.045 1.00 91.12 313 SER A C 1
ATOM 2434 O O . SER A 1 313 ? 53.089 -5.448 -85.488 1.00 91.12 313 SER A O 1
ATOM 2436 N N . ASP A 1 314 ? 50.839 -5.476 -85.447 1.00 89.94 314 ASP A N 1
ATOM 2437 C CA . ASP A 1 314 ? 50.630 -4.434 -86.457 1.00 89.94 314 ASP A CA 1
ATOM 2438 C C . ASP A 1 314 ? 50.285 -3.054 -85.862 1.00 89.94 314 ASP A C 1
ATOM 2440 O O . ASP A 1 314 ? 50.048 -2.100 -86.611 1.00 89.94 314 ASP A O 1
ATOM 2444 N N . ASN A 1 315 ? 50.324 -2.938 -84.528 1.00 87.75 315 ASN A N 1
ATOM 2445 C CA . ASN A 1 315 ? 49.972 -1.765 -83.728 1.00 87.75 315 ASN A CA 1
ATOM 2446 C C . ASN A 1 315 ? 48.466 -1.434 -83.674 1.00 87.75 315 ASN A C 1
ATOM 2448 O O . ASN A 1 315 ? 48.109 -0.370 -83.157 1.00 87.75 315 ASN A O 1
ATOM 2452 N N . TYR A 1 316 ? 47.579 -2.323 -84.129 1.00 87.62 316 TYR A N 1
ATOM 2453 C CA . TYR A 1 316 ? 46.129 -2.207 -83.970 1.00 87.62 316 TYR A CA 1
ATOM 2454 C C . TYR A 1 316 ? 45.585 -3.369 -83.131 1.00 87.62 316 TYR A C 1
ATOM 2456 O O . TYR A 1 316 ? 45.527 -4.514 -83.559 1.00 87.62 316 TYR A O 1
ATOM 2464 N N . GLY A 1 317 ? 45.123 -3.076 -81.915 1.00 88.00 317 GLY A N 1
ATOM 2465 C CA . GLY A 1 317 ? 44.558 -4.108 -81.045 1.00 88.00 317 GLY A CA 1
ATOM 2466 C C . GLY A 1 317 ? 43.101 -4.467 -81.368 1.00 88.00 317 GLY A C 1
ATOM 2467 O O . GLY A 1 317 ? 42.338 -3.660 -81.902 1.00 88.00 317 GLY A O 1
ATOM 2468 N N . ASN A 1 318 ? 42.695 -5.685 -81.002 1.00 90.00 318 ASN A N 1
ATOM 2469 C CA . ASN A 1 318 ? 41.331 -6.191 -81.160 1.00 90.00 318 ASN A CA 1
ATOM 2470 C C . ASN A 1 318 ? 40.362 -5.571 -80.125 1.00 90.00 318 ASN A C 1
ATOM 2472 O O . ASN A 1 318 ? 40.483 -5.884 -78.940 1.00 90.00 318 ASN A O 1
ATOM 2476 N N . PRO A 1 319 ? 39.328 -4.805 -80.534 1.00 90.25 319 PRO A N 1
ATOM 2477 C CA . PRO A 1 319 ? 38.368 -4.196 -79.606 1.00 90.25 319 PRO A CA 1
ATOM 2478 C C . PRO A 1 319 ? 37.537 -5.188 -78.781 1.00 90.25 319 PRO A C 1
ATOM 2480 O O . PRO A 1 319 ? 36.966 -4.806 -77.767 1.00 90.25 319 PRO A O 1
ATOM 2483 N N . ALA A 1 320 ? 37.429 -6.449 -79.217 1.00 91.19 320 ALA A N 1
ATOM 2484 C CA . ALA A 1 320 ? 36.693 -7.491 -78.499 1.00 91.19 320 ALA A CA 1
ATOM 2485 C C . ALA A 1 320 ? 37.519 -8.171 -77.392 1.00 91.19 320 ALA A C 1
ATOM 2487 O O . ALA A 1 320 ? 36.971 -8.983 -76.647 1.00 91.19 320 ALA A O 1
ATOM 2488 N N . VAL A 1 321 ? 38.825 -7.887 -77.306 1.00 90.31 321 VAL A N 1
ATOM 2489 C CA . VAL A 1 321 ? 39.729 -8.457 -76.299 1.00 90.31 321 VAL A CA 1
ATOM 2490 C C . VAL A 1 321 ? 40.566 -7.333 -75.695 1.00 90.31 321 VAL A C 1
ATOM 2492 O O . VAL A 1 321 ? 41.612 -6.956 -76.229 1.00 90.31 321 VAL A O 1
ATOM 2495 N N . SER A 1 322 ? 40.090 -6.809 -74.569 1.00 89.25 322 SER A N 1
ATOM 2496 C CA . SER A 1 322 ? 40.723 -5.722 -73.828 1.00 89.25 322 SER A CA 1
ATOM 2497 C C . SER A 1 322 ? 40.989 -6.097 -72.372 1.00 89.25 322 SER A C 1
ATOM 2499 O O . SER A 1 322 ? 40.299 -6.942 -71.800 1.00 89.25 322 SER A O 1
ATOM 2501 N N . GLN A 1 323 ? 41.976 -5.437 -71.774 1.00 88.75 323 GLN A N 1
ATOM 2502 C CA . GLN A 1 323 ? 42.278 -5.492 -70.348 1.00 88.75 323 GLN A CA 1
ATOM 2503 C C . GLN A 1 323 ? 42.573 -4.077 -69.848 1.00 88.75 323 GLN A C 1
ATOM 2505 O O . GLN A 1 323 ? 43.257 -3.312 -70.525 1.00 88.75 323 GLN A O 1
ATOM 2510 N N . GLU A 1 324 ? 42.069 -3.737 -68.669 1.00 86.38 324 GLU A N 1
ATOM 2511 C CA . GLU A 1 324 ? 42.453 -2.518 -67.961 1.00 86.38 324 GLU A CA 1
ATOM 2512 C C . GLU A 1 324 ? 43.689 -2.801 -67.108 1.00 86.38 324 GLU A C 1
ATOM 2514 O O . GLU A 1 324 ? 43.779 -3.840 -66.450 1.00 86.38 324 GLU A O 1
ATOM 2519 N N . ALA A 1 325 ? 44.677 -1.915 -67.189 1.00 83.94 325 ALA A N 1
ATOM 2520 C CA . ALA A 1 325 ? 45.880 -1.983 -66.374 1.00 83.94 325 ALA A CA 1
ATOM 2521 C C . ALA A 1 325 ? 46.440 -0.580 -66.130 1.00 83.94 325 ALA A C 1
ATOM 2523 O O . ALA A 1 325 ? 46.233 0.331 -66.936 1.00 83.94 325 ALA A O 1
ATOM 2524 N N . CYS A 1 326 ? 47.185 -0.428 -65.041 1.00 85.00 326 CYS A N 1
ATOM 2525 C CA . CYS A 1 326 ? 47.920 0.787 -64.723 1.00 85.00 326 CYS A CA 1
ATOM 2526 C C . CYS A 1 326 ? 48.895 1.171 -65.839 1.00 85.00 326 CYS A C 1
ATOM 2528 O O . CYS A 1 326 ? 49.660 0.333 -66.331 1.00 85.00 326 CYS A O 1
ATOM 2530 N N . THR A 1 327 ? 48.919 2.451 -66.207 1.00 72.94 327 THR A N 1
ATOM 2531 C CA . THR A 1 327 ? 50.011 2.991 -67.023 1.00 72.94 327 THR A CA 1
ATOM 2532 C C . THR A 1 327 ? 51.268 3.098 -66.170 1.00 72.94 327 THR A C 1
ATOM 2534 O O . THR A 1 327 ? 51.286 3.872 -65.216 1.00 72.94 327 THR A O 1
ATOM 2537 N N . GLN A 1 328 ? 52.303 2.327 -66.513 1.00 59.16 328 GLN A N 1
ATOM 2538 C CA . GLN A 1 328 ? 53.658 2.514 -65.974 1.00 59.16 328 GLN A CA 1
ATOM 2539 C C . GLN A 1 328 ? 54.316 3.792 -66.493 1.00 59.16 328 GLN A C 1
ATOM 2541 O O . GLN A 1 328 ? 54.101 4.133 -67.680 1.00 59.16 328 GLN A O 1
#

Radius of gyration: 48.36 Å; Cα contacts (8 Å, |Δi|>4): 532; chains: 1; bounding box: 105×56×161 Å

Solvent-accessible surface area (backbone atoms only — not comparable to full-atom values): 19387 Å² total; per-residue (Å²): 128,63,71,64,57,52,52,54,51,51,52,50,52,52,52,49,54,51,48,65,51,48,54,56,50,52,51,50,50,52,53,53,51,53,53,50,51,51,56,51,44,52,53,50,52,52,47,50,51,46,54,52,43,53,48,40,48,52,29,42,76,70,29,61,85,30,64,50,74,44,85,38,74,36,55,71,60,46,69,46,47,34,30,43,87,38,29,30,45,31,41,34,31,75,88,72,51,72,52,76,41,81,43,96,49,42,42,49,43,85,46,79,58,89,54,100,51,106,67,52,53,28,54,62,63,71,76,64,46,40,62,40,83,38,52,33,30,32,36,20,70,62,82,35,24,38,45,39,64,45,48,83,60,66,48,74,73,84,44,54,52,38,66,81,88,52,61,36,71,97,39,51,87,83,69,50,49,87,74,87,62,93,81,78,82,84,85,84,88,73,90,78,90,78,80,89,37,62,97,55,99,76,65,73,72,76,80,35,100,56,51,56,74,91,67,92,52,49,77,73,78,49,34,53,53,54,83,84,44,46,22,90,71,29,71,52,56,29,84,35,52,51,70,70,39,70,47,71,36,93,50,55,30,52,56,22,48,89,24,54,39,58,19,32,86,82,13,37,78,82,69,71,51,60,88,42,36,41,91,69,44,33,85,73,65,82,64,67,77,81,48,17,30,54,30,84,71,55,60,32,72,92,50,47,44,80,43,49,53,54,89,82,73,80,88,64,48,40,90,92,43,67,47,76,41,60,76,129

Sequence (328 aa):
MPKKAQASAEYILVSSLILLIILPTIYIFYSYSNKSSEEIRQSQVNKVGTDIVDAAEQVYYLGEPSKTTLDAIMPDGVEKIEIWQNQELVFFLNDGTQIPLKSRVNITTNQECTEQTERCHYNFKKTLYTQGLKYITIESKGDYVIIGEADLTEVCNGVDDDYDDLVDEDFTNENCQPKCEYNGYTWAGNGGDLNCCGNDANEDSPYRLNEKVPDDYCADGNDNDCDGLTDAWDPDCFACTPLIETRPCSEQEGVCFGSFETCTAGGTWPGCSASNYGSDYESPETSCDGLDNDCDGLTDEGLTTTYYQDFDSDNYGNPAVSQEACTQ

pLDDT: mean 79.79, std 17.56, range [32.75, 97.0]

Nearest PDB structu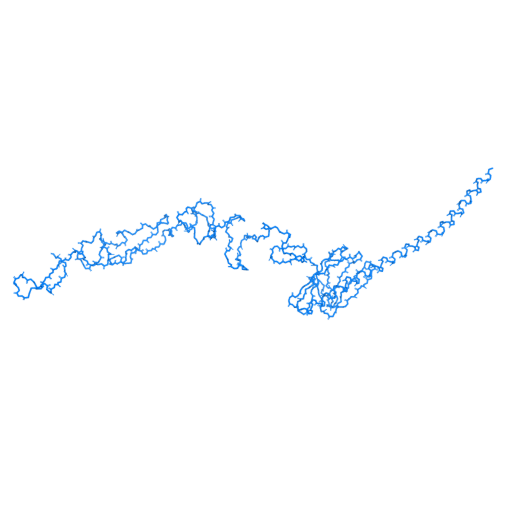res (foldseek):
  8plf-assembly1_A  TM=4.816E-01  e=4.442E+00  Schistosoma mansoni
  6oj0-assembly1_T  TM=2.722E-01  e=4.442E+00  Sulfolobus polyhedral virus 1
  6ake-assembly1_A  TM=3.476E-01  e=9.164E+00  Mus musculus
  8rf0-assembly1_A  TM=2.039E-01  e=8.627E+00  Agrobacterium tumefaciens